Protein AF-A0A538B338-F1 (afdb_monomer_lite)

Sequence (308 aa):
MAILAPVRIYTKKGDDGTTGLLYGGRIPKSDPTVEAYGSVDEAVAALGLARAVAERGGARELILRLQRELFVVGADLATSPEERDKLRPGVSLVTAEMVERLEGLIDSSVQQHPLPQQFVVPGASPASAALDLARTLVRRAERRTVELRDIGGDRLGGPIRGGRLTASARGMSSRGRSERASPAGAGSIGGTEFSRARTGGRPMVRVHIWVRRKDGMAADDFREYWLAKHAPIARDGYEHLRGYEVDLVTRVPEGQDAPYDGVATLTWEDRDGFKADMQSEAGKRATDDLANFAAAFGLLFVEHAAVK

Foldseek 3Di:
DDDPDDDDPDDCPCVVQWDAFPPGDIDGCPDLLNVLLVLLVVLLVLLVQLLVPDFPDDSNVVSVVVSQQSQLLSLCSRHDPVCNVVDDDSRNHFDLVLLVVVVVVVVVVCVVFPFDPDDDDAPPDSSRNSVVVSLVSLVVSLVSLVVVVVVVVPPPPDDPPPPRSCRSSCSSPVDPPPGDGDDPDDDDLDDDDDDDDDDPDQDKWKKKKFFAWDPPQDLVNLVCCCVVPQVCLLVVQQPFWDDKDKAACPDDDPPDDDPGGIMIMIMGSDVVSVSVRCPDPSVVVSVVCSVVTGPDMDMDTDDDDDDD

Radius of gyration: 26.76 Å; chains: 1; bounding box: 66×56×66 Å

Structure (mmCIF, N/CA/C/O backbone):
data_AF-A0A538B338-F1
#
_entry.id   AF-A0A538B338-F1
#
loop_
_atom_site.group_PDB
_atom_site.id
_atom_site.type_symbol
_atom_site.label_atom_id
_atom_site.label_alt_id
_atom_site.label_comp_id
_atom_site.label_asym_id
_atom_site.label_entity_id
_atom_site.label_seq_id
_atom_site.pdbx_PDB_ins_code
_atom_site.Cartn_x
_atom_site.Cartn_y
_atom_site.Cartn_z
_atom_site.occupancy
_atom_site.B_iso_or_equiv
_atom_site.auth_seq_id
_atom_site.auth_comp_id
_atom_site.auth_asym_id
_atom_site.auth_atom_id
_atom_site.pdbx_PDB_model_num
ATOM 1 N N . MET A 1 1 ? 29.185 31.786 -10.680 1.00 40.06 1 MET A N 1
ATOM 2 C CA . MET A 1 1 ? 28.303 30.625 -10.427 1.00 40.06 1 MET A CA 1
ATOM 3 C C . MET A 1 1 ? 27.701 30.194 -11.752 1.00 40.06 1 MET A C 1
ATOM 5 O O . MET A 1 1 ? 26.984 30.985 -12.348 1.00 40.06 1 MET A O 1
ATOM 9 N N . ALA A 1 2 ? 28.039 29.004 -12.253 1.00 40.94 2 ALA A N 1
ATOM 10 C CA . ALA A 1 2 ? 27.404 28.467 -13.453 1.00 40.94 2 ALA A CA 1
ATOM 11 C C . ALA A 1 2 ? 25.982 28.010 -13.095 1.00 40.94 2 ALA A C 1
ATOM 13 O O . ALA A 1 2 ? 25.806 27.128 -12.257 1.00 40.94 2 ALA A O 1
ATOM 14 N N . ILE A 1 3 ? 24.973 28.641 -13.692 1.00 47.78 3 ILE A N 1
ATOM 15 C CA . ILE A 1 3 ? 23.587 28.180 -13.616 1.00 47.78 3 ILE A CA 1
ATOM 16 C C . ILE A 1 3 ? 23.513 26.929 -14.496 1.00 47.78 3 ILE A C 1
ATOM 18 O O . ILE A 1 3 ? 23.641 27.024 -15.716 1.00 47.78 3 ILE A O 1
ATOM 22 N N . LEU A 1 4 ? 23.376 25.752 -13.881 1.00 52.06 4 LEU A N 1
ATOM 23 C CA . LEU A 1 4 ? 23.105 24.510 -14.606 1.00 52.06 4 LEU A CA 1
ATOM 24 C C . LEU A 1 4 ? 21.809 24.699 -15.403 1.00 52.06 4 LEU A C 1
ATOM 26 O O . LEU A 1 4 ? 20.762 25.000 -14.829 1.00 52.06 4 LEU A O 1
ATOM 30 N N . ALA A 1 5 ? 21.891 24.557 -16.726 1.00 57.38 5 ALA A N 1
ATOM 31 C CA . ALA A 1 5 ? 20.719 24.605 -17.588 1.00 57.38 5 ALA A CA 1
ATOM 32 C C . ALA A 1 5 ? 19.685 23.559 -17.118 1.00 57.38 5 ALA A C 1
ATOM 34 O O . ALA A 1 5 ? 20.072 22.438 -16.771 1.00 57.38 5 ALA A O 1
ATOM 35 N N . PRO A 1 6 ? 18.383 23.892 -17.095 1.00 60.59 6 PRO A N 1
ATOM 36 C CA . PRO A 1 6 ? 17.359 22.982 -16.601 1.00 60.59 6 PRO A CA 1
ATOM 37 C C . PRO A 1 6 ? 17.317 21.709 -17.455 1.00 60.59 6 PRO A C 1
ATOM 39 O O . PRO A 1 6 ? 17.143 21.761 -18.676 1.00 60.59 6 PRO A O 1
ATOM 42 N N . VAL A 1 7 ? 17.476 20.555 -16.801 1.00 75.69 7 VAL A N 1
ATOM 43 C CA . VAL A 1 7 ? 17.348 19.239 -17.435 1.00 75.69 7 VAL A CA 1
ATOM 44 C C . VAL A 1 7 ? 15.911 19.092 -17.935 1.00 75.69 7 VAL A C 1
ATOM 46 O O . VAL A 1 7 ? 14.965 19.072 -17.148 1.00 75.69 7 VAL A O 1
ATOM 49 N N . ARG A 1 8 ? 15.729 19.010 -19.257 1.00 79.06 8 ARG A N 1
ATOM 50 C CA . ARG A 1 8 ? 14.416 18.740 -19.855 1.00 79.06 8 ARG A CA 1
ATOM 51 C C . ARG A 1 8 ? 14.072 17.265 -19.672 1.00 79.06 8 ARG A C 1
ATOM 53 O O . ARG A 1 8 ? 14.821 16.402 -20.116 1.00 79.06 8 ARG A O 1
ATOM 60 N N . ILE A 1 9 ? 12.926 16.999 -19.045 1.00 77.81 9 ILE A N 1
ATOM 61 C CA . ILE A 1 9 ? 12.433 15.635 -18.798 1.00 77.81 9 ILE A CA 1
ATOM 62 C C . ILE A 1 9 ? 11.980 14.969 -20.111 1.00 77.81 9 ILE A C 1
ATOM 64 O O . ILE A 1 9 ? 12.246 13.792 -20.333 1.00 77.81 9 ILE A O 1
ATOM 68 N N . TYR A 1 10 ? 11.346 15.716 -21.022 1.00 83.31 10 TYR A N 1
ATOM 69 C CA . TYR A 1 10 ? 10.944 15.201 -22.334 1.00 83.31 10 TYR A CA 1
ATOM 70 C C . TYR A 1 10 ? 12.053 15.406 -23.378 1.00 83.31 10 TYR A C 1
ATOM 72 O O . TYR A 1 10 ? 12.602 16.499 -23.520 1.00 83.31 10 TYR A O 1
ATOM 80 N N . THR A 1 11 ? 12.359 14.357 -24.149 1.00 86.56 11 THR A N 1
ATOM 81 C CA . THR A 1 11 ? 13.398 14.392 -25.199 1.00 86.56 11 THR A CA 1
ATOM 82 C C . THR A 1 11 ? 12.845 14.286 -26.619 1.00 86.56 11 THR A C 1
ATOM 84 O O . THR A 1 11 ? 13.603 14.490 -27.563 1.00 86.56 11 THR A O 1
ATOM 87 N N . LYS A 1 12 ? 11.555 13.944 -26.781 1.00 90.06 12 LYS A N 1
ATOM 88 C CA . LYS A 1 12 ? 10.875 13.639 -28.062 1.00 90.06 12 LYS A CA 1
ATOM 89 C C . LYS A 1 12 ? 11.473 12.476 -28.868 1.00 90.06 12 LYS A C 1
ATOM 91 O O . LYS A 1 12 ? 10.953 12.101 -29.911 1.00 90.06 12 LYS A O 1
ATOM 96 N N . LYS A 1 13 ? 12.542 11.842 -28.372 1.00 88.44 13 LYS A N 1
ATOM 97 C CA . LYS A 1 13 ? 13.228 10.738 -29.060 1.00 88.44 13 LYS A CA 1
ATOM 98 C C . LYS A 1 13 ? 12.370 9.486 -29.211 1.00 88.44 13 LYS A C 1
ATOM 100 O O . LYS A 1 13 ? 12.789 8.604 -29.938 1.00 88.44 13 LYS A O 1
ATOM 105 N N . GLY A 1 14 ? 11.259 9.358 -28.490 1.00 90.75 14 GLY A N 1
ATOM 106 C CA . GLY A 1 14 ? 10.357 8.207 -28.583 1.00 90.75 14 GLY A CA 1
ATOM 107 C C . GLY A 1 14 ? 9.019 8.524 -29.246 1.00 90.75 14 GLY A C 1
ATOM 108 O O . GLY A 1 14 ? 8.084 7.739 -29.096 1.00 90.75 14 GLY A O 1
ATOM 109 N N . ASP A 1 15 ? 8.879 9.680 -29.899 1.00 94.44 15 ASP A N 1
ATOM 110 C CA . ASP A 1 15 ? 7.625 10.085 -30.557 1.00 94.44 15 ASP A CA 1
ATOM 111 C C . ASP A 1 15 ? 7.351 9.245 -31.820 1.00 94.44 15 ASP A C 1
ATOM 113 O O . ASP A 1 15 ? 6.212 9.134 -32.256 1.00 94.44 15 ASP A O 1
ATOM 117 N N . ASP A 1 16 ? 8.377 8.569 -32.344 1.00 95.25 16 ASP A N 1
ATOM 118 C CA . ASP A 1 16 ? 8.296 7.584 -33.431 1.00 95.25 16 ASP A CA 1
ATOM 119 C C . ASP A 1 16 ? 7.719 6.218 -32.998 1.00 95.25 16 ASP A C 1
ATOM 121 O O . ASP A 1 16 ? 7.695 5.272 -33.781 1.00 95.25 16 ASP A O 1
ATOM 125 N N . GLY A 1 17 ? 7.275 6.092 -31.742 1.00 94.50 17 GLY A N 1
ATOM 126 C CA . GLY A 1 17 ? 6.726 4.852 -31.191 1.00 94.50 17 GLY A CA 1
ATOM 127 C C . GLY A 1 17 ? 7.775 3.863 -30.674 1.00 94.50 17 GLY A C 1
ATOM 128 O O . GLY A 1 17 ? 7.406 2.779 -30.220 1.00 94.50 17 GLY A O 1
ATOM 129 N N . THR A 1 18 ? 9.061 4.224 -30.674 1.00 95.75 18 THR A N 1
ATOM 130 C CA . THR A 1 18 ? 10.146 3.380 -30.150 1.00 95.75 18 THR A CA 1
ATOM 131 C C . THR A 1 18 ? 10.728 3.929 -28.841 1.00 95.75 18 THR A C 1
ATOM 133 O O . THR A 1 18 ? 10.496 5.075 -28.448 1.00 95.75 18 THR A O 1
ATOM 136 N N . THR A 1 19 ? 11.456 3.091 -28.106 1.00 93.19 19 THR A N 1
ATOM 137 C CA . THR A 1 19 ? 12.149 3.446 -26.861 1.00 93.19 19 THR A CA 1
ATOM 138 C C . THR A 1 19 ? 13.533 2.805 -26.817 1.00 93.19 19 THR A C 1
ATOM 140 O O . THR A 1 19 ? 13.781 1.815 -27.501 1.00 93.19 19 THR A O 1
ATOM 143 N N . GLY A 1 20 ? 14.452 3.391 -26.050 1.00 90.81 20 GLY A N 1
ATOM 144 C CA . GLY A 1 20 ? 15.787 2.830 -25.842 1.00 90.81 20 GLY A CA 1
ATOM 145 C C . GLY A 1 20 ? 15.807 1.836 -24.683 1.00 90.81 20 GLY A C 1
ATOM 146 O O . GLY A 1 20 ? 15.150 2.079 -23.671 1.00 90.81 20 GLY A O 1
ATOM 147 N N . LEU A 1 21 ? 16.581 0.763 -24.828 1.00 89.44 21 LEU A N 1
ATOM 148 C CA . LEU A 1 21 ? 16.952 -0.117 -23.719 1.00 89.44 21 LEU A CA 1
ATOM 149 C C . LEU A 1 21 ? 18.157 0.461 -22.960 1.00 89.44 21 LEU A C 1
ATOM 151 O O . LEU A 1 21 ? 18.901 1.308 -23.471 1.00 89.44 21 LEU A O 1
ATOM 155 N N . LEU A 1 22 ? 18.355 0.007 -21.724 1.00 85.31 22 LEU A N 1
ATOM 156 C CA . LEU A 1 22 ? 19.530 0.345 -20.933 1.00 85.31 22 LEU A CA 1
ATOM 157 C C . LEU A 1 22 ? 20.787 -0.225 -21.613 1.00 85.31 22 LEU A C 1
ATOM 159 O O . LEU A 1 22 ? 20.796 -1.362 -22.076 1.00 85.31 22 LEU A O 1
ATOM 163 N N . TYR A 1 23 ? 21.835 0.597 -21.687 1.00 84.69 23 TYR A N 1
ATOM 164 C CA . TYR A 1 23 ? 23.121 0.326 -22.350 1.00 84.69 23 TYR A CA 1
ATOM 165 C C . TYR A 1 23 ? 23.122 0.149 -23.874 1.00 84.69 23 TYR A C 1
ATOM 167 O O . TYR A 1 23 ? 24.207 0.168 -24.451 1.00 84.69 23 TYR A O 1
ATOM 175 N N . GLY A 1 24 ? 21.970 0.117 -24.547 1.00 80.56 24 GLY A N 1
ATOM 176 C CA . GLY A 1 24 ? 21.924 0.199 -26.007 1.00 80.56 24 GLY A CA 1
ATOM 177 C C . GLY A 1 24 ? 20.742 -0.526 -26.636 1.00 80.56 24 GLY A C 1
ATOM 178 O O . GLY A 1 24 ? 20.094 -1.355 -26.012 1.00 80.56 24 GLY A O 1
ATOM 179 N N . GLY A 1 25 ? 20.482 -0.213 -27.905 1.00 85.69 25 GLY A N 1
ATOM 180 C CA . GLY A 1 25 ? 19.363 -0.767 -28.667 1.00 85.69 25 GLY A CA 1
ATOM 181 C C . GLY A 1 25 ? 18.078 0.053 -28.544 1.00 85.69 25 GLY A C 1
ATOM 182 O O . GLY A 1 25 ? 17.875 0.822 -27.600 1.00 85.69 25 GLY A O 1
ATOM 183 N N . ARG A 1 26 ? 17.207 -0.092 -29.546 1.00 90.75 26 ARG A N 1
ATOM 184 C CA . ARG A 1 26 ? 15.863 0.489 -29.560 1.00 90.75 26 ARG A CA 1
ATOM 185 C C . ARG A 1 26 ? 14.850 -0.577 -29.923 1.00 90.75 26 ARG A C 1
ATOM 187 O O . ARG A 1 26 ? 15.096 -1.373 -30.822 1.00 90.75 26 ARG A O 1
ATOM 194 N N . ILE A 1 27 ? 13.712 -0.540 -29.251 1.00 90.94 27 ILE A N 1
ATOM 195 C CA . ILE A 1 27 ? 12.600 -1.461 -29.469 1.00 90.94 27 ILE A CA 1
ATOM 196 C C . ILE A 1 27 ? 11.285 -0.680 -29.579 1.00 90.94 27 ILE A C 1
ATOM 198 O O . ILE A 1 27 ? 11.200 0.447 -29.075 1.00 90.94 27 ILE A O 1
ATOM 202 N N . PRO A 1 28 ? 10.254 -1.228 -30.242 1.00 94.88 28 PRO A N 1
ATOM 203 C CA . PRO A 1 28 ? 8.912 -0.657 -30.199 1.00 94.88 28 PRO A CA 1
ATOM 204 C C . PRO A 1 28 ? 8.413 -0.538 -28.753 1.00 94.88 28 PRO A C 1
ATOM 206 O O . PRO A 1 28 ? 8.669 -1.416 -27.934 1.00 94.88 28 PRO A O 1
ATOM 209 N N . LYS A 1 29 ? 7.651 0.512 -28.425 1.00 95.00 29 LYS A N 1
ATOM 210 C CA . LYS A 1 29 ? 7.048 0.667 -27.084 1.00 95.00 29 LYS A CA 1
ATOM 211 C C . LYS A 1 29 ? 6.044 -0.437 -26.729 1.00 95.00 29 LYS A C 1
ATOM 213 O O . LYS A 1 29 ? 5.721 -0.596 -25.560 1.00 95.00 29 LYS A O 1
ATOM 218 N N . SER A 1 30 ? 5.546 -1.164 -27.726 1.00 93.06 30 SER A N 1
ATOM 219 C CA . SER A 1 30 ? 4.659 -2.319 -27.568 1.00 93.06 30 SER A CA 1
ATOM 220 C C . SER A 1 30 ? 5.401 -3.644 -27.368 1.00 93.06 30 SER A C 1
ATOM 222 O O . SER A 1 30 ? 4.753 -4.683 -27.264 1.00 93.06 30 SER A O 1
ATOM 224 N N . ASP A 1 31 ? 6.739 -3.646 -27.362 1.00 92.75 31 ASP A N 1
ATOM 225 C CA . ASP A 1 31 ? 7.514 -4.867 -27.154 1.00 92.75 31 ASP A CA 1
ATOM 226 C C . ASP A 1 31 ? 7.253 -5.447 -25.744 1.00 92.75 31 ASP A C 1
ATOM 228 O O . ASP A 1 31 ? 7.215 -4.683 -24.773 1.00 92.75 31 ASP A O 1
ATOM 232 N N . PRO A 1 32 ? 7.108 -6.779 -25.591 1.00 91.81 32 PRO A N 1
ATOM 233 C CA . PRO A 1 32 ? 6.875 -7.417 -24.292 1.00 91.81 32 PRO A CA 1
ATOM 234 C C . PRO A 1 32 ? 7.914 -7.071 -23.217 1.00 91.81 32 PRO A C 1
ATOM 236 O O . PRO A 1 32 ? 7.595 -7.078 -22.029 1.00 91.81 32 PRO A O 1
ATOM 239 N N 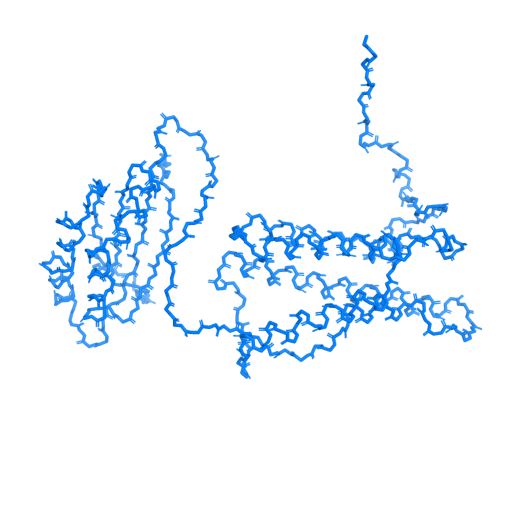. THR A 1 33 ? 9.145 -6.730 -23.613 1.00 91.50 33 THR A N 1
ATOM 240 C CA . THR A 1 33 ? 10.194 -6.259 -22.698 1.00 91.50 33 THR A CA 1
ATOM 241 C C . THR A 1 33 ? 9.775 -4.962 -22.008 1.00 91.50 33 THR A C 1
ATOM 243 O O . THR A 1 33 ? 9.915 -4.838 -20.791 1.00 91.50 33 THR A O 1
ATOM 246 N N . VAL A 1 34 ? 9.199 -4.026 -22.774 1.00 93.75 34 VAL A N 1
ATOM 247 C CA . VAL A 1 34 ? 8.702 -2.731 -22.282 1.00 93.75 34 VAL A CA 1
ATOM 248 C C . VAL A 1 34 ? 7.533 -2.919 -21.328 1.00 93.75 34 VAL A C 1
ATOM 250 O O . VAL A 1 34 ? 7.507 -2.312 -20.261 1.00 93.75 34 VAL A O 1
ATOM 253 N N . GLU A 1 35 ? 6.598 -3.801 -21.675 1.00 94.88 35 GLU A N 1
ATOM 254 C CA . GLU A 1 35 ? 5.458 -4.144 -20.819 1.00 94.88 35 GLU A CA 1
ATOM 255 C C . GLU A 1 35 ? 5.915 -4.792 -19.496 1.00 94.88 35 GLU A C 1
ATOM 257 O O . GLU A 1 35 ? 5.380 -4.489 -18.425 1.00 94.88 35 GLU A O 1
ATOM 262 N N . ALA A 1 36 ? 6.940 -5.650 -19.532 1.00 92.12 36 ALA A N 1
ATOM 263 C CA . ALA A 1 36 ? 7.468 -6.305 -18.338 1.00 92.12 36 ALA A CA 1
ATOM 264 C C . ALA A 1 36 ? 8.079 -5.301 -17.349 1.00 92.12 36 ALA A C 1
ATOM 266 O O . ALA A 1 36 ? 7.603 -5.209 -16.218 1.00 92.12 36 ALA A O 1
ATOM 267 N N . TYR A 1 37 ? 9.073 -4.497 -17.746 1.00 93.69 37 TYR A N 1
ATOM 268 C CA . TYR A 1 37 ? 9.646 -3.520 -16.809 1.00 93.69 37 TYR A CA 1
ATOM 269 C C . TYR A 1 37 ? 8.686 -2.353 -16.513 1.00 93.69 37 TYR A C 1
ATOM 271 O O . TYR A 1 37 ? 8.742 -1.785 -15.424 1.00 93.69 37 TYR A O 1
ATOM 279 N N . GLY A 1 38 ? 7.773 -2.016 -17.431 1.00 96.69 38 GLY A N 1
ATOM 280 C CA . GLY A 1 38 ? 6.740 -0.999 -17.212 1.00 96.69 38 GLY A CA 1
ATOM 281 C C . GLY A 1 38 ? 5.731 -1.413 -16.139 1.00 96.69 38 GLY A C 1
ATOM 282 O O . GLY A 1 38 ? 5.391 -0.627 -15.259 1.00 96.69 38 GLY A O 1
ATOM 283 N N . SER A 1 39 ? 5.314 -2.680 -16.133 1.00 96.75 39 SER A N 1
ATOM 284 C CA . SER A 1 39 ? 4.460 -3.213 -15.064 1.00 96.75 39 SER A CA 1
ATOM 285 C C . SER A 1 39 ? 5.183 -3.315 -13.711 1.00 96.75 39 SER A C 1
ATOM 287 O O . SER A 1 39 ? 4.540 -3.173 -12.668 1.00 96.75 39 SER A O 1
ATOM 289 N N . VAL A 1 40 ? 6.513 -3.493 -13.699 1.00 96.38 40 VAL A N 1
ATOM 290 C CA . VAL A 1 40 ? 7.334 -3.363 -12.479 1.00 96.38 40 VAL A CA 1
ATOM 291 C C . VAL A 1 40 ? 7.345 -1.917 -11.977 1.00 96.38 40 VAL A C 1
ATOM 293 O O . VAL A 1 40 ? 7.169 -1.702 -10.779 1.00 96.38 40 VAL A O 1
ATOM 296 N N . ASP A 1 41 ? 7.494 -0.931 -12.863 1.00 98.00 41 ASP A N 1
ATOM 297 C CA . ASP A 1 41 ? 7.435 0.492 -12.498 1.00 98.00 41 ASP A CA 1
ATOM 298 C C . ASP A 1 41 ? 6.077 0.862 -11.873 1.00 98.00 41 ASP A C 1
ATOM 300 O O . ASP A 1 41 ? 6.007 1.521 -10.834 1.00 98.00 41 ASP A O 1
ATOM 304 N N . GLU A 1 42 ? 4.980 0.327 -12.411 1.00 98.25 42 GLU A N 1
ATOM 305 C CA . GLU A 1 42 ? 3.650 0.510 -11.825 1.00 98.25 42 GLU A CA 1
ATOM 306 C C . GLU A 1 42 ? 3.531 -0.107 -10.420 1.00 98.25 42 GLU A C 1
ATOM 308 O O . GLU A 1 42 ? 2.957 0.497 -9.508 1.00 98.25 42 GLU A O 1
ATOM 313 N N . ALA A 1 43 ? 4.122 -1.286 -10.203 1.00 97.38 43 ALA A N 1
ATOM 314 C CA . ALA A 1 43 ? 4.192 -1.895 -8.878 1.00 97.38 43 ALA A CA 1
ATOM 315 C C . ALA A 1 43 ? 5.031 -1.049 -7.899 1.00 97.38 43 ALA A C 1
ATOM 317 O O . ALA A 1 43 ? 4.640 -0.876 -6.740 1.00 97.38 43 ALA A O 1
ATOM 318 N N . VAL A 1 44 ? 6.146 -0.467 -8.356 1.00 97.94 44 VAL A N 1
ATOM 319 C CA . VAL A 1 44 ? 6.970 0.466 -7.568 1.00 97.94 44 VAL A CA 1
ATOM 320 C C . VAL A 1 44 ? 6.178 1.715 -7.190 1.00 97.94 44 VAL A C 1
ATOM 322 O O . VAL A 1 44 ? 6.251 2.152 -6.036 1.00 97.94 44 VAL A O 1
ATOM 325 N N . ALA A 1 45 ? 5.403 2.278 -8.119 1.00 97.75 45 ALA A N 1
ATOM 326 C CA . ALA A 1 45 ? 4.554 3.438 -7.869 1.00 97.75 45 ALA A CA 1
ATOM 327 C C . ALA A 1 45 ? 3.462 3.130 -6.831 1.00 97.75 45 ALA A C 1
ATOM 329 O O . ALA A 1 45 ? 3.265 3.905 -5.891 1.00 97.75 45 ALA A O 1
ATOM 330 N N . ALA A 1 46 ? 2.813 1.967 -6.928 1.00 97.25 46 ALA A N 1
ATOM 331 C CA . ALA A 1 46 ? 1.802 1.537 -5.964 1.00 97.25 46 ALA A CA 1
ATOM 332 C C . ALA A 1 46 ? 2.375 1.263 -4.566 1.00 97.25 46 ALA A C 1
ATOM 334 O O . ALA A 1 46 ? 1.778 1.658 -3.564 1.00 97.25 46 ALA A O 1
ATOM 335 N N . LEU A 1 47 ? 3.572 0.675 -4.472 1.00 95.50 47 LEU A N 1
ATOM 336 C CA . LEU A 1 47 ? 4.305 0.610 -3.205 1.00 95.50 47 LEU A CA 1
ATOM 337 C C . LEU A 1 47 ? 4.653 2.011 -2.682 1.00 95.50 47 LEU A C 1
ATOM 339 O O . LEU A 1 47 ? 4.655 2.239 -1.477 1.00 95.50 47 LEU A O 1
ATOM 343 N N . GLY A 1 48 ? 4.901 2.972 -3.571 1.00 97.19 48 GLY A N 1
ATOM 344 C CA . GLY A 1 48 ? 5.087 4.376 -3.213 1.00 97.19 48 GLY A CA 1
ATOM 345 C C . GLY A 1 48 ? 3.856 4.977 -2.542 1.00 97.19 48 GLY A C 1
ATOM 346 O O . GLY A 1 48 ? 4.001 5.656 -1.524 1.00 97.19 48 GLY A O 1
ATOM 347 N N . LEU A 1 49 ? 2.662 4.672 -3.057 1.00 96.00 49 LEU A N 1
ATOM 348 C CA . LEU A 1 49 ? 1.398 5.041 -2.422 1.00 96.00 49 LEU A CA 1
ATOM 349 C C . LEU A 1 49 ? 1.265 4.379 -1.046 1.00 96.00 49 LEU A C 1
ATOM 351 O O . LEU A 1 49 ? 1.032 5.081 -0.065 1.00 96.00 49 LEU A O 1
ATOM 355 N N . ALA A 1 50 ? 1.501 3.067 -0.951 1.00 93.81 50 ALA A N 1
ATOM 356 C CA . ALA A 1 50 ? 1.470 2.345 0.323 1.00 93.81 50 ALA A CA 1
ATOM 357 C C . ALA A 1 50 ? 2.432 2.953 1.356 1.00 93.81 50 ALA A C 1
ATOM 359 O O . ALA A 1 50 ? 2.061 3.173 2.505 1.00 93.81 50 ALA A O 1
ATOM 360 N N . ARG A 1 51 ? 3.648 3.319 0.938 1.00 95.75 51 ARG A N 1
ATOM 361 C CA . ARG A 1 51 ? 4.648 3.984 1.786 1.00 95.75 51 ARG A CA 1
ATOM 362 C C . ARG A 1 51 ? 4.232 5.383 2.237 1.00 95.75 51 ARG A C 1
ATOM 364 O O . ARG A 1 51 ? 4.672 5.835 3.294 1.00 95.75 51 ARG A O 1
ATOM 371 N N . ALA A 1 52 ? 3.474 6.100 1.412 1.00 94.06 52 ALA A N 1
ATOM 372 C CA . ALA A 1 52 ? 3.013 7.448 1.723 1.00 94.06 52 ALA A CA 1
ATOM 373 C C . ALA A 1 52 ? 1.921 7.443 2.800 1.00 94.06 52 ALA A C 1
ATOM 375 O O . ALA A 1 52 ? 1.869 8.376 3.596 1.00 94.06 52 ALA A O 1
ATOM 376 N N . VAL A 1 53 ? 1.092 6.395 2.831 1.00 90.81 53 VAL A N 1
ATOM 377 C CA . VAL A 1 53 ? -0.001 6.237 3.804 1.00 90.81 53 VAL A CA 1
ATOM 378 C C . VAL A 1 53 ? 0.367 5.364 5.010 1.00 90.81 53 VAL A C 1
ATOM 380 O O . VAL A 1 53 ? -0.387 5.319 5.976 1.00 90.81 53 VAL A O 1
ATOM 383 N N . ALA A 1 54 ? 1.500 4.657 4.966 1.00 85.62 54 ALA A N 1
ATOM 384 C CA . ALA A 1 54 ? 2.006 3.879 6.092 1.00 85.62 54 ALA A CA 1
ATOM 385 C C . ALA A 1 54 ? 2.506 4.783 7.230 1.00 85.62 54 ALA A C 1
ATOM 387 O O . ALA A 1 54 ? 3.098 5.842 6.995 1.00 85.62 54 ALA A O 1
ATOM 388 N N . GLU A 1 55 ? 2.321 4.324 8.469 1.00 81.44 55 GLU A N 1
ATOM 389 C CA . GLU A 1 55 ? 2.872 4.989 9.651 1.00 81.44 55 GLU A CA 1
ATOM 390 C C . GLU A 1 55 ? 4.409 5.023 9.602 1.00 81.44 55 GLU A C 1
ATOM 392 O O . GLU A 1 55 ? 5.056 4.237 8.901 1.00 81.44 55 GLU A O 1
ATOM 397 N N . ARG A 1 56 ? 5.027 5.956 10.337 1.00 73.69 56 ARG A N 1
ATOM 398 C CA . ARG A 1 56 ? 6.493 5.990 10.444 1.00 73.69 56 ARG A CA 1
ATOM 399 C C . ARG A 1 56 ? 6.973 4.780 11.248 1.00 73.69 56 ARG A C 1
ATOM 401 O O . ARG A 1 56 ? 6.391 4.463 12.277 1.00 73.69 56 ARG A O 1
ATOM 408 N N . GLY A 1 57 ? 8.063 4.157 10.811 1.00 80.44 57 GLY A N 1
ATOM 409 C CA . GLY A 1 57 ? 8.596 2.938 11.416 1.00 80.44 57 GLY A CA 1
ATOM 410 C C . GLY A 1 57 ? 8.692 1.806 10.401 1.00 80.44 57 GLY A C 1
ATOM 411 O O . GLY A 1 57 ? 8.324 1.980 9.241 1.00 80.44 57 GLY A O 1
ATOM 412 N N . GLY A 1 58 ? 9.160 0.640 10.857 1.00 84.12 58 GLY A N 1
ATOM 413 C CA . GLY A 1 58 ? 9.822 -0.368 10.017 1.00 84.12 58 GLY A CA 1
ATOM 414 C C . GLY A 1 58 ? 9.113 -0.783 8.722 1.00 84.12 58 GLY A C 1
ATOM 415 O O . GLY A 1 58 ? 9.788 -1.095 7.742 1.00 84.12 58 GLY A O 1
ATOM 416 N N . ALA A 1 59 ? 7.778 -0.738 8.665 1.00 84.94 59 ALA A N 1
ATOM 417 C CA . ALA A 1 59 ? 7.024 -0.996 7.439 1.00 84.94 59 ALA A CA 1
ATOM 418 C C . ALA A 1 59 ? 7.376 -0.006 6.314 1.00 84.94 59 ALA A C 1
ATOM 420 O O . ALA A 1 59 ? 7.542 -0.399 5.162 1.00 84.94 59 ALA A O 1
ATOM 421 N N . ARG A 1 60 ? 7.544 1.281 6.631 1.00 90.69 60 ARG A N 1
ATOM 422 C CA . ARG A 1 60 ? 7.851 2.330 5.655 1.00 90.69 60 ARG A CA 1
ATOM 423 C C . ARG A 1 60 ? 9.257 2.178 5.077 1.00 90.69 60 ARG A C 1
ATOM 425 O O . ARG A 1 60 ? 9.439 2.328 3.864 1.00 90.69 60 ARG A O 1
ATOM 432 N N . GLU A 1 61 ? 10.245 1.878 5.920 1.00 92.94 61 GLU A N 1
ATOM 433 C CA . GLU A 1 61 ? 11.619 1.610 5.484 1.00 92.94 61 GLU A CA 1
ATOM 434 C C . GLU A 1 61 ? 11.703 0.308 4.685 1.00 92.94 61 GLU A C 1
ATOM 436 O O . GLU A 1 61 ? 12.385 0.270 3.657 1.00 92.94 61 GLU A O 1
ATOM 441 N N . LEU A 1 62 ? 10.962 -0.726 5.098 1.00 92.81 62 LEU A N 1
ATOM 442 C CA . LEU A 1 62 ? 10.858 -1.978 4.357 1.00 92.81 62 LEU A CA 1
ATOM 443 C C . LEU A 1 62 ? 10.251 -1.751 2.969 1.00 92.81 62 LEU A C 1
ATOM 445 O O . LEU A 1 62 ? 10.827 -2.193 1.979 1.00 92.81 62 LEU A O 1
ATOM 449 N N . ILE A 1 63 ? 9.148 -1.005 2.860 1.00 94.94 63 ILE A N 1
ATOM 450 C CA . ILE A 1 63 ? 8.550 -0.690 1.557 1.00 94.94 63 ILE A CA 1
ATOM 451 C C . ILE A 1 63 ? 9.544 0.084 0.682 1.00 94.94 63 ILE A C 1
ATOM 453 O O . ILE A 1 63 ? 9.720 -0.263 -0.482 1.00 94.94 63 ILE A O 1
ATOM 457 N N . LEU A 1 64 ? 10.246 1.090 1.219 1.00 96.25 64 LEU A N 1
ATOM 458 C CA . LEU A 1 64 ? 11.260 1.829 0.453 1.00 96.25 64 LEU A CA 1
ATOM 459 C C . LEU A 1 64 ? 12.384 0.915 -0.047 1.00 96.25 64 LEU A C 1
ATOM 461 O O . LEU A 1 64 ? 12.863 1.065 -1.172 1.00 96.25 64 LEU A O 1
ATOM 465 N N . ARG A 1 65 ? 12.825 -0.021 0.790 1.00 95.06 65 ARG A N 1
ATOM 466 C CA . ARG A 1 65 ? 13.813 -1.024 0.409 1.00 95.06 65 ARG A CA 1
ATOM 467 C C . ARG A 1 65 ? 13.292 -1.892 -0.740 1.00 95.06 65 ARG A C 1
ATOM 469 O O . ARG A 1 65 ? 13.993 -2.019 -1.738 1.00 95.06 65 ARG A O 1
ATOM 476 N N . LEU A 1 66 ? 12.068 -2.411 -0.643 1.00 95.31 66 LEU A N 1
ATOM 477 C CA . LEU A 1 66 ? 11.446 -3.215 -1.701 1.00 95.31 66 LEU A CA 1
ATOM 478 C C . LEU A 1 66 ? 11.271 -2.419 -3.002 1.00 95.31 66 LEU A C 1
ATOM 480 O O . LEU A 1 66 ? 11.536 -2.945 -4.077 1.00 95.31 66 LEU A O 1
ATOM 484 N N . GLN A 1 67 ? 10.916 -1.130 -2.927 1.00 96.88 67 GLN A N 1
ATOM 485 C CA . GLN A 1 67 ? 10.887 -0.246 -4.099 1.00 96.88 67 GLN A CA 1
ATOM 486 C C . GLN A 1 67 ? 12.261 -0.158 -4.781 1.00 96.88 67 GLN A C 1
ATOM 488 O O . GLN A 1 67 ? 12.348 -0.223 -6.004 1.00 96.88 67 GLN A O 1
ATOM 493 N N . ARG A 1 68 ? 13.347 -0.030 -4.005 1.00 95.69 68 ARG A N 1
ATOM 494 C CA . ARG A 1 68 ? 14.719 0.000 -4.544 1.00 95.69 68 ARG A CA 1
ATOM 495 C C . ARG A 1 68 ? 15.116 -1.333 -5.167 1.00 95.69 68 ARG A C 1
ATOM 497 O O . ARG A 1 68 ? 15.710 -1.332 -6.237 1.00 95.69 68 ARG A O 1
ATOM 504 N N . GLU A 1 69 ? 14.775 -2.451 -4.535 1.00 95.06 69 GLU A N 1
ATOM 505 C CA . GLU A 1 69 ? 15.041 -3.785 -5.085 1.00 95.06 69 GLU A CA 1
ATOM 506 C C . GLU A 1 69 ? 14.250 -4.023 -6.384 1.00 95.06 69 GLU A C 1
ATOM 508 O O . GLU A 1 69 ? 14.798 -4.559 -7.343 1.00 95.06 69 GLU A O 1
ATOM 513 N N . LEU A 1 70 ? 13.014 -3.525 -6.492 1.00 95.19 70 LEU A N 1
ATOM 514 C CA . LEU A 1 70 ? 12.251 -3.561 -7.745 1.00 95.19 70 LEU A CA 1
ATOM 515 C C . LEU A 1 70 ? 12.828 -2.646 -8.838 1.00 95.19 70 LEU A C 1
ATOM 517 O O . LEU A 1 70 ? 12.724 -2.988 -10.013 1.00 95.19 70 LEU A O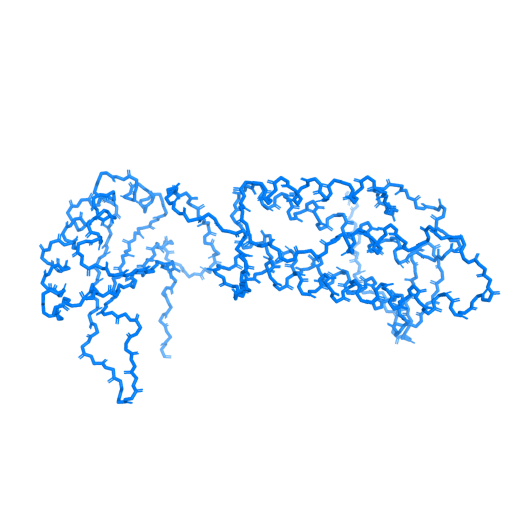 1
ATOM 521 N N . PHE A 1 71 ? 13.502 -1.542 -8.499 1.00 93.56 71 PHE A N 1
ATOM 522 C CA . PHE A 1 71 ? 14.283 -0.788 -9.493 1.00 93.56 71 PHE A CA 1
ATOM 523 C C . PHE A 1 71 ? 15.445 -1.612 -10.063 1.00 93.56 71 PHE A C 1
ATOM 525 O O . PHE A 1 71 ? 15.735 -1.499 -11.252 1.00 93.56 71 PHE A O 1
ATOM 532 N N . VAL A 1 72 ? 16.082 -2.468 -9.253 1.00 93.25 72 VAL A N 1
ATOM 533 C CA . VAL A 1 72 ? 17.099 -3.418 -9.742 1.00 93.25 72 VAL A CA 1
ATOM 534 C C . VAL A 1 72 ? 16.467 -4.410 -10.721 1.00 93.25 72 VAL A C 1
ATOM 536 O O . VAL A 1 72 ? 17.030 -4.649 -11.785 1.00 93.25 72 VAL A O 1
ATOM 539 N N . VAL A 1 73 ? 15.276 -4.934 -10.403 1.00 91.75 73 VAL A N 1
ATOM 540 C CA . VAL A 1 73 ? 14.511 -5.812 -11.308 1.00 91.75 73 VAL A CA 1
ATOM 541 C C . VAL A 1 73 ? 14.194 -5.099 -12.624 1.00 91.75 73 VAL A C 1
ATOM 543 O O . VAL A 1 73 ? 14.432 -5.656 -13.693 1.00 91.75 73 VAL A O 1
ATOM 546 N N . GLY A 1 74 ? 13.707 -3.858 -12.559 1.00 92.19 74 GLY A N 1
ATOM 547 C CA . GLY A 1 74 ? 13.425 -3.045 -13.740 1.00 92.19 74 GLY A CA 1
ATOM 548 C C . GLY A 1 74 ? 14.668 -2.794 -14.596 1.00 92.19 74 GLY A C 1
ATOM 549 O O . GLY A 1 74 ? 14.590 -2.899 -15.814 1.00 92.19 74 GLY A O 1
ATOM 550 N N . ALA A 1 75 ? 15.822 -2.524 -13.978 1.00 91.12 75 ALA A N 1
ATOM 551 C CA . ALA A 1 75 ? 17.086 -2.331 -14.688 1.00 91.12 75 ALA A CA 1
ATOM 552 C C . ALA A 1 75 ? 17.572 -3.607 -15.396 1.00 91.12 75 ALA A C 1
ATOM 554 O O . ALA A 1 75 ? 17.998 -3.529 -16.546 1.00 91.12 75 ALA A O 1
ATOM 555 N N . ASP A 1 76 ? 17.477 -4.772 -14.748 1.00 90.50 76 ASP A N 1
ATOM 556 C CA . ASP A 1 76 ? 17.836 -6.063 -15.355 1.00 90.50 76 ASP A CA 1
ATOM 557 C C . ASP A 1 76 ? 16.928 -6.355 -16.563 1.00 90.50 76 ASP A C 1
ATOM 559 O O . ASP A 1 76 ? 17.417 -6.655 -17.649 1.00 90.50 76 ASP A O 1
ATOM 563 N N . LEU A 1 77 ? 15.611 -6.151 -16.416 1.00 90.69 77 LEU A N 1
ATOM 564 C CA . LEU A 1 77 ? 14.632 -6.337 -17.496 1.00 90.69 77 LEU A CA 1
ATOM 565 C C . LEU A 1 77 ? 14.772 -5.322 -18.642 1.00 90.69 77 LEU A C 1
ATOM 567 O O . LEU A 1 77 ? 14.504 -5.659 -19.791 1.00 90.69 77 LEU A O 1
ATOM 571 N N . ALA A 1 78 ? 15.162 -4.082 -18.346 1.00 90.44 78 ALA A N 1
ATOM 572 C CA . ALA A 1 78 ? 15.308 -3.018 -19.338 1.00 90.44 78 ALA A CA 1
ATOM 573 C C . ALA A 1 78 ? 16.651 -3.059 -20.083 1.00 90.44 78 ALA A C 1
ATOM 575 O O . ALA A 1 78 ? 16.873 -2.238 -20.973 1.00 90.44 78 ALA A O 1
ATOM 576 N N . THR A 1 79 ? 17.565 -3.958 -19.718 1.00 87.81 79 THR A N 1
ATOM 577 C CA . THR A 1 79 ? 18.886 -4.083 -20.347 1.00 87.81 79 THR A CA 1
ATOM 578 C C . THR A 1 79 ? 18.823 -5.031 -21.533 1.00 87.81 79 THR A C 1
ATOM 580 O O . THR A 1 79 ? 18.215 -6.098 -21.450 1.00 87.81 79 THR A O 1
ATOM 583 N N . SER A 1 80 ? 19.465 -4.670 -22.647 1.00 84.12 80 SER A N 1
ATOM 584 C CA . SER A 1 80 ? 19.542 -5.581 -23.788 1.00 84.12 80 SER A CA 1
ATOM 585 C C . SER A 1 80 ? 20.323 -6.858 -23.418 1.00 84.12 80 SER A C 1
ATOM 587 O O . SER A 1 80 ? 21.291 -6.794 -22.656 1.00 84.12 80 SER A O 1
ATOM 589 N N . PRO A 1 81 ? 19.949 -8.039 -23.950 1.00 79.19 81 PRO A N 1
ATOM 590 C CA . PRO A 1 81 ? 20.611 -9.297 -23.590 1.00 79.19 81 PRO A CA 1
ATOM 591 C C . PRO A 1 81 ? 22.123 -9.313 -23.847 1.00 79.19 81 PRO A C 1
ATOM 593 O O . PRO A 1 81 ? 22.860 -9.976 -23.120 1.00 79.19 81 PRO A O 1
ATOM 596 N N . GLU A 1 82 ? 22.567 -8.588 -24.874 1.00 82.44 82 GLU A N 1
ATOM 597 C CA . GLU A 1 82 ? 23.970 -8.477 -25.285 1.00 82.44 82 GLU A CA 1
ATOM 598 C C . GLU A 1 82 ? 24.812 -7.654 -24.305 1.00 82.44 82 GLU A C 1
ATOM 600 O O . GLU A 1 82 ? 26.015 -7.859 -24.230 1.00 82.44 82 GLU A O 1
ATOM 605 N N . GLU A 1 83 ? 24.177 -6.772 -23.529 1.00 87.75 83 GLU A N 1
ATOM 606 C CA . GLU A 1 83 ? 24.838 -5.790 -22.659 1.00 87.75 83 GLU A CA 1
ATOM 607 C C . GLU A 1 83 ? 24.648 -6.100 -21.168 1.00 87.75 83 GLU A C 1
ATOM 609 O O . GLU A 1 83 ? 24.887 -5.270 -20.287 1.00 87.75 83 GLU A O 1
ATOM 614 N N . ARG A 1 84 ? 24.168 -7.309 -20.862 1.00 85.00 84 ARG A N 1
ATOM 615 C CA . ARG A 1 84 ? 23.835 -7.733 -19.498 1.00 85.00 84 ARG A CA 1
ATOM 616 C C . ARG A 1 84 ? 25.066 -7.876 -18.598 1.00 85.00 84 ARG A C 1
ATOM 618 O O . ARG A 1 84 ? 24.951 -7.772 -17.379 1.00 85.00 84 ARG A O 1
ATOM 625 N N . ASP A 1 85 ? 26.237 -8.111 -19.178 1.00 89.06 85 ASP A N 1
ATOM 626 C CA . ASP A 1 85 ? 27.533 -8.154 -18.492 1.00 89.06 85 ASP A CA 1
ATOM 627 C C . ASP A 1 85 ? 27.928 -6.801 -17.873 1.00 89.06 85 ASP A C 1
ATOM 629 O O . ASP A 1 85 ? 28.674 -6.766 -16.894 1.00 89.06 85 ASP A O 1
ATOM 633 N N . LYS A 1 86 ? 27.366 -5.693 -18.373 1.00 90.50 86 LYS A N 1
ATOM 634 C CA . LYS A 1 86 ? 27.531 -4.351 -17.793 1.00 90.50 86 LYS A CA 1
ATOM 635 C C . LYS A 1 86 ? 26.754 -4.157 -16.485 1.00 90.50 86 LYS A C 1
ATOM 637 O O . LYS A 1 86 ? 26.975 -3.163 -15.786 1.00 90.50 86 LYS A O 1
ATOM 642 N N . LEU A 1 87 ? 25.837 -5.065 -16.135 1.00 87.75 87 LEU A N 1
ATOM 643 C CA . LEU A 1 87 ? 25.048 -4.959 -14.910 1.00 87.75 87 LEU A CA 1
ATOM 644 C C . LEU A 1 87 ? 25.833 -5.386 -13.671 1.00 87.75 87 LEU A C 1
ATOM 646 O O . LEU A 1 87 ? 26.662 -6.291 -13.693 1.00 87.75 87 LEU A O 1
ATOM 650 N N . ARG A 1 88 ? 25.521 -4.744 -12.543 1.00 93.56 88 ARG A N 1
ATOM 651 C CA . ARG A 1 88 ? 26.181 -4.994 -11.259 1.00 93.56 88 ARG A CA 1
ATOM 652 C C . ARG A 1 88 ? 25.248 -5.762 -10.314 1.00 93.56 88 ARG A C 1
ATOM 654 O O . ARG A 1 88 ? 24.132 -5.279 -10.084 1.00 93.56 88 ARG A O 1
ATOM 661 N N . PRO A 1 89 ? 25.685 -6.901 -9.735 1.00 91.94 89 PRO A N 1
ATOM 662 C CA . PRO A 1 89 ? 24.918 -7.667 -8.746 1.00 91.94 89 PRO A CA 1
ATOM 663 C C . PRO A 1 89 ? 24.319 -6.784 -7.643 1.00 91.94 89 PRO A C 1
ATOM 665 O O . PRO A 1 89 ? 25.033 -5.993 -7.032 1.00 91.94 89 PRO A O 1
ATOM 668 N N . GLY A 1 90 ? 23.007 -6.885 -7.416 1.00 83.19 90 GLY A N 1
ATOM 669 C CA . GLY A 1 90 ? 22.280 -6.159 -6.366 1.00 83.19 90 GLY A CA 1
ATOM 670 C C . GLY A 1 90 ? 22.095 -4.655 -6.606 1.00 83.19 90 GLY A C 1
ATOM 671 O O . GLY A 1 90 ? 21.477 -3.982 -5.787 1.00 83.19 90 GLY A O 1
ATOM 672 N N . VAL A 1 91 ? 22.615 -4.119 -7.715 1.00 91.12 91 VAL A N 1
ATOM 673 C CA . VAL A 1 91 ? 22.514 -2.692 -8.074 1.00 91.12 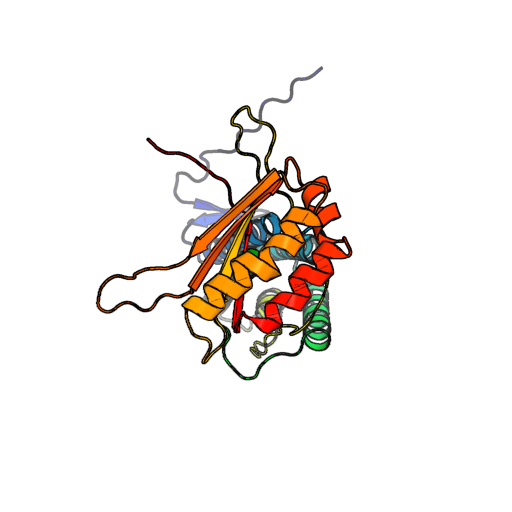91 VAL A CA 1
ATOM 674 C C . VAL A 1 91 ? 21.725 -2.498 -9.363 1.00 91.12 91 VAL 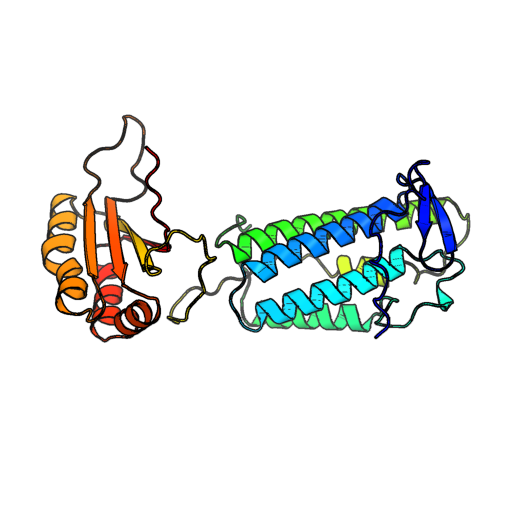A C 1
ATOM 676 O O . VAL A 1 91 ? 20.894 -1.601 -9.454 1.00 91.12 91 VAL A O 1
ATOM 679 N N . SER A 1 92 ? 21.986 -3.332 -10.365 1.00 89.44 92 SER A N 1
ATOM 680 C CA . SER A 1 92 ? 21.231 -3.368 -11.622 1.00 89.44 92 SER A CA 1
ATOM 681 C C . SER A 1 92 ? 21.004 -4.788 -12.147 1.00 89.44 92 SER A C 1
ATOM 683 O O . SER A 1 92 ? 20.329 -4.961 -13.151 1.00 89.44 92 SER A O 1
ATOM 685 N N . LEU A 1 93 ? 21.544 -5.796 -11.457 1.00 89.50 93 LEU A N 1
ATOM 686 C CA . LEU A 1 93 ? 21.390 -7.217 -11.749 1.00 89.50 93 LEU A CA 1
ATOM 687 C C . LEU A 1 93 ? 20.735 -7.920 -10.558 1.00 89.50 93 LEU A C 1
ATOM 689 O O . LEU A 1 93 ? 21.234 -7.803 -9.435 1.00 89.50 93 LEU A O 1
ATOM 693 N N . VAL A 1 94 ? 19.672 -8.687 -10.795 1.00 88.94 94 VAL A N 1
ATOM 694 C CA . VAL A 1 94 ? 18.996 -9.447 -9.733 1.00 88.94 94 VAL A CA 1
ATOM 695 C C . VAL A 1 94 ? 19.859 -10.631 -9.283 1.00 88.94 94 VAL A C 1
ATOM 697 O O . VAL A 1 94 ? 20.451 -11.333 -10.105 1.00 88.94 94 VAL A O 1
ATOM 700 N N . THR A 1 95 ? 19.920 -10.879 -7.972 1.00 89.62 95 THR A N 1
ATOM 701 C CA . THR A 1 95 ? 20.709 -11.969 -7.370 1.00 89.62 95 THR A CA 1
ATOM 702 C C . THR A 1 95 ? 19.838 -12.929 -6.558 1.00 89.62 95 THR A C 1
ATOM 704 O O . THR A 1 95 ? 18.738 -12.580 -6.135 1.00 89.62 95 THR A O 1
ATOM 707 N N . ALA A 1 96 ? 20.340 -14.144 -6.310 1.00 89.44 96 ALA A N 1
ATOM 708 C CA . ALA A 1 96 ? 19.672 -15.112 -5.433 1.00 89.44 96 ALA A CA 1
ATOM 709 C C . ALA A 1 96 ? 19.542 -14.592 -3.989 1.00 89.44 96 ALA A C 1
ATOM 711 O O . ALA A 1 96 ? 18.488 -14.736 -3.384 1.00 89.44 96 ALA A O 1
ATOM 712 N N . GLU A 1 97 ? 20.556 -13.882 -3.489 1.00 90.19 97 GLU A N 1
ATOM 713 C CA . GLU A 1 97 ? 20.561 -13.287 -2.145 1.00 90.19 97 GLU A CA 1
ATOM 714 C C . GLU A 1 97 ? 19.422 -12.268 -1.939 1.00 90.19 97 GLU A C 1
ATOM 716 O O . GLU A 1 97 ? 18.921 -12.089 -0.830 1.00 90.19 97 GLU A O 1
ATOM 721 N N . MET A 1 98 ? 18.987 -11.563 -2.992 1.00 90.69 98 MET A N 1
ATOM 722 C CA . MET A 1 98 ? 17.803 -10.697 -2.900 1.00 90.69 98 MET A CA 1
ATOM 723 C C . MET A 1 98 ? 16.542 -11.520 -2.605 1.00 90.69 98 MET A C 1
ATOM 725 O O . MET A 1 98 ? 15.737 -11.125 -1.765 1.00 90.69 98 MET A O 1
ATOM 729 N N . VAL A 1 99 ? 16.404 -12.680 -3.254 1.00 89.25 99 VAL A N 1
ATOM 730 C CA . VAL A 1 99 ? 15.266 -13.592 -3.080 1.00 89.25 99 VAL A CA 1
ATOM 731 C C . VAL A 1 99 ? 15.291 -14.243 -1.703 1.00 89.25 99 VAL A C 1
ATOM 733 O O . VAL A 1 99 ? 14.307 -14.150 -0.982 1.00 89.25 99 VAL A O 1
ATOM 736 N N . GLU A 1 100 ? 16.425 -14.817 -1.304 1.00 90.00 100 GLU A N 1
ATOM 737 C CA . GLU A 1 100 ? 16.596 -15.478 0.001 1.00 90.00 100 GLU A CA 1
ATOM 738 C C . GLU A 1 100 ? 16.254 -14.537 1.162 1.00 90.00 100 GLU A C 1
ATOM 740 O O . GLU A 1 100 ? 15.638 -14.912 2.158 1.00 90.00 100 GLU A O 1
ATOM 745 N N . ARG A 1 101 ? 16.610 -13.262 1.019 1.00 90.50 101 ARG A N 1
ATOM 746 C CA . ARG A 1 101 ? 16.305 -12.247 2.019 1.00 90.50 101 ARG A CA 1
ATOM 747 C C . ARG A 1 101 ? 14.826 -11.879 2.059 1.00 90.50 101 ARG A C 1
ATOM 749 O O . ARG A 1 101 ? 14.303 -11.625 3.141 1.00 90.50 101 ARG A O 1
ATOM 756 N N . LEU A 1 102 ? 14.162 -11.829 0.903 1.00 90.50 102 LEU A N 1
ATOM 757 C CA . LEU A 1 102 ? 12.714 -11.644 0.833 1.00 90.50 102 LEU A CA 1
ATOM 758 C C . LEU A 1 102 ? 11.987 -12.835 1.468 1.00 90.50 102 LEU A C 1
ATOM 760 O O . LEU A 1 102 ? 11.050 -12.626 2.230 1.00 90.50 102 LEU A O 1
ATOM 764 N N . GLU A 1 103 ? 12.451 -14.059 1.216 1.00 90.00 103 GLU A N 1
ATOM 765 C CA . GLU A 1 103 ? 11.931 -15.278 1.846 1.00 90.00 103 GLU A CA 1
ATOM 766 C C . GLU A 1 103 ? 12.088 -15.221 3.374 1.00 90.00 103 GLU A C 1
ATOM 768 O O . GLU A 1 103 ? 11.105 -15.387 4.089 1.00 90.00 103 GLU A O 1
ATOM 773 N N . GLY A 1 104 ? 13.259 -14.832 3.889 1.00 92.25 104 GLY A N 1
ATOM 774 C CA . GLY A 1 104 ? 13.456 -14.644 5.333 1.00 92.25 104 GLY A CA 1
ATOM 775 C C . GLY A 1 104 ? 12.568 -13.551 5.954 1.00 92.25 104 GLY A C 1
ATOM 776 O O . GLY A 1 104 ? 12.095 -13.685 7.088 1.00 92.25 104 GLY A O 1
ATOM 777 N N . LEU A 1 105 ? 12.294 -12.466 5.221 1.00 90.25 105 LEU A N 1
ATOM 778 C CA . LEU A 1 105 ? 11.341 -11.432 5.645 1.00 90.25 105 LEU A CA 1
ATOM 779 C C . LEU A 1 105 ? 9.901 -11.956 5.681 1.00 90.25 105 LEU A C 1
ATOM 781 O O . LEU A 1 105 ? 9.147 -11.602 6.588 1.00 90.25 105 LEU A O 1
ATOM 785 N N . ILE A 1 106 ? 9.519 -12.794 4.716 1.00 88.00 106 ILE A N 1
ATOM 786 C CA . ILE A 1 106 ? 8.212 -13.452 4.697 1.00 88.00 106 ILE A CA 1
ATOM 787 C C . ILE A 1 106 ? 8.102 -14.374 5.911 1.00 88.00 106 ILE A C 1
ATOM 789 O O . ILE A 1 106 ? 7.196 -14.181 6.717 1.00 88.00 106 ILE A O 1
ATOM 793 N N . ASP A 1 107 ? 9.049 -15.293 6.095 1.00 91.12 107 ASP A N 1
ATOM 794 C CA . ASP A 1 107 ? 9.023 -16.291 7.169 1.00 91.12 107 ASP A CA 1
ATOM 795 C C . ASP A 1 107 ? 8.943 -15.642 8.557 1.00 91.12 107 ASP A C 1
ATOM 797 O O . ASP A 1 107 ? 8.103 -16.009 9.380 1.00 91.12 107 ASP A O 1
ATOM 801 N N . SER A 1 108 ? 9.758 -14.612 8.804 1.00 89.88 108 SER A N 1
ATOM 802 C CA . SER A 1 108 ? 9.705 -13.853 10.061 1.00 89.88 108 SER A CA 1
ATOM 803 C C . SER A 1 108 ? 8.375 -13.116 10.259 1.00 89.88 108 SER A C 1
ATOM 805 O O . SER A 1 108 ? 7.838 -13.107 11.368 1.00 89.88 108 SER A O 1
ATOM 807 N N . SER A 1 109 ? 7.800 -12.544 9.196 1.00 84.88 109 SER A N 1
ATOM 808 C CA . SER A 1 109 ? 6.503 -11.857 9.261 1.00 84.88 109 SER A CA 1
ATOM 809 C C . SER A 1 109 ? 5.357 -12.824 9.557 1.00 84.88 109 SER A C 1
ATOM 811 O O . SER A 1 109 ? 4.504 -12.513 10.387 1.00 84.88 109 SER A O 1
ATOM 813 N N . VAL A 1 110 ? 5.364 -13.998 8.915 1.00 86.00 110 VAL A N 1
ATOM 814 C CA . VAL A 1 110 ? 4.419 -15.102 9.141 1.00 86.00 110 VAL A CA 1
ATOM 815 C C . VAL A 1 110 ? 4.517 -15.646 10.565 1.00 86.00 110 VAL A C 1
ATOM 817 O O . VAL A 1 110 ? 3.508 -15.979 11.180 1.00 86.00 110 VAL A O 1
ATOM 820 N N . GLN A 1 111 ? 5.729 -15.749 11.107 1.00 90.44 111 GLN A N 1
ATOM 821 C CA . GLN A 1 111 ? 5.926 -16.239 12.467 1.00 90.44 111 GLN A CA 1
ATOM 822 C C . GLN A 1 111 ? 5.364 -15.264 13.510 1.00 90.44 111 GLN A C 1
ATOM 824 O O . GLN A 1 111 ? 4.725 -15.689 14.470 1.00 90.44 111 GLN A O 1
ATOM 829 N N . GLN A 1 112 ? 5.602 -13.962 13.330 1.00 85.62 112 GLN A N 1
ATOM 830 C CA . GLN A 1 112 ? 5.103 -12.921 14.238 1.00 85.62 112 GLN A CA 1
ATOM 831 C C . GLN A 1 112 ? 3.597 -12.724 14.121 1.00 85.62 112 GLN A C 1
ATOM 833 O O . GLN A 1 112 ? 2.923 -12.384 15.092 1.00 85.62 112 GLN A O 1
ATOM 838 N N . HIS A 1 113 ? 3.077 -12.935 12.921 1.00 82.50 113 HIS A N 1
ATOM 839 C CA . HIS A 1 113 ? 1.684 -12.744 12.622 1.00 82.50 113 HIS A CA 1
ATOM 840 C C . HIS A 1 113 ? 1.210 -14.014 11.884 1.00 82.50 113 HIS A C 1
ATOM 842 O O . HIS A 1 113 ? 1.410 -14.152 10.676 1.00 82.50 113 HIS A O 1
ATOM 848 N N . PRO A 1 114 ? 0.587 -14.969 12.593 1.00 79.88 114 PRO A N 1
ATOM 849 C CA . PRO A 1 114 ? 0.048 -16.169 11.974 1.00 79.88 114 PRO A CA 1
ATOM 850 C C . PRO A 1 114 ? -1.167 -15.885 11.104 1.00 79.88 114 PRO A C 1
ATOM 852 O O . PRO A 1 114 ? -1.945 -14.959 11.319 1.00 79.88 114 PRO A O 1
ATOM 855 N N . LEU A 1 115 ? -1.331 -16.751 10.125 1.00 75.94 115 LEU A N 1
ATOM 856 C CA . LEU A 1 115 ? -2.142 -16.578 8.944 1.00 75.94 115 LEU A CA 1
ATOM 857 C C . LEU A 1 115 ? -3.473 -17.362 9.088 1.00 75.94 115 LEU A C 1
ATOM 859 O O . LEU A 1 115 ? -3.421 -18.531 9.461 1.00 75.94 115 LEU A O 1
ATOM 863 N N . PRO A 1 116 ? -4.665 -16.797 8.806 1.00 75.25 116 PRO A N 1
ATOM 864 C CA . PRO A 1 116 ? -5.935 -17.492 8.872 1.00 75.25 116 PRO A CA 1
ATOM 865 C C . PRO A 1 116 ? -6.078 -18.431 7.677 1.00 75.25 116 PRO A C 1
ATOM 867 O O . PRO A 1 116 ? -5.530 -18.201 6.599 1.00 75.25 116 PRO A O 1
ATOM 870 N N . GLN A 1 117 ? -6.899 -19.462 7.856 1.00 75.88 117 GLN A N 1
ATOM 871 C CA . GLN A 1 117 ? -7.159 -20.480 6.833 1.00 75.88 117 GLN A CA 1
ATOM 872 C C . GLN A 1 117 ? -8.196 -20.056 5.776 1.00 75.88 117 GLN A C 1
ATOM 874 O O . GLN A 1 117 ? -8.610 -20.864 4.950 1.00 75.88 117 GLN A O 1
ATOM 879 N N . GLN A 1 118 ? -8.648 -18.801 5.810 1.00 74.69 118 GLN A N 1
ATOM 880 C CA . GLN A 1 118 ? -9.704 -18.268 4.948 1.00 74.69 118 GLN A CA 1
ATOM 881 C C . GLN A 1 118 ? -9.179 -17.096 4.111 1.00 74.69 118 GLN A C 1
ATOM 883 O O . GLN A 1 118 ? -8.175 -16.467 4.450 1.00 74.69 118 GLN A O 1
ATOM 888 N N . PHE A 1 119 ? -9.874 -16.783 3.015 1.00 70.44 119 PHE A N 1
ATOM 889 C CA . PHE A 1 119 ? -9.552 -15.610 2.206 1.00 70.44 119 PHE A CA 1
ATOM 890 C C . PHE A 1 119 ? -9.830 -14.313 2.971 1.00 70.44 119 PHE A C 1
ATOM 892 O O . PHE A 1 119 ? -10.864 -14.165 3.616 1.00 70.44 119 PHE A O 1
ATOM 899 N N . VAL A 1 120 ? -8.910 -13.356 2.845 1.00 75.06 120 VAL A N 1
ATOM 900 C CA . VAL A 1 120 ? -9.028 -12.022 3.441 1.00 75.06 120 VAL A CA 1
ATOM 901 C C . VAL A 1 120 ? -9.565 -11.051 2.398 1.00 75.06 120 VAL A C 1
ATOM 903 O O . VAL A 1 120 ? -9.047 -10.987 1.279 1.00 75.06 120 VAL A O 1
ATOM 906 N N . VAL A 1 121 ? -10.588 -10.287 2.775 1.00 85.62 121 VAL A N 1
ATOM 907 C CA . VAL A 1 121 ? -11.109 -9.189 1.958 1.00 85.62 121 VAL A CA 1
ATOM 908 C C . VAL A 1 121 ? -10.134 -8.003 2.047 1.00 85.62 121 VAL A C 1
ATOM 910 O O . VAL A 1 121 ? -9.828 -7.570 3.158 1.00 85.62 121 VAL A O 1
ATOM 913 N N . PRO A 1 122 ? -9.622 -7.482 0.915 1.00 84.31 122 PRO A N 1
ATOM 914 C CA . PRO A 1 122 ? -8.677 -6.370 0.914 1.00 84.31 122 PRO A CA 1
ATOM 915 C C . PRO A 1 122 ? -9.219 -5.090 1.551 1.00 84.31 122 PRO A C 1
ATOM 917 O O . PRO A 1 122 ? -10.382 -4.743 1.358 1.00 84.31 122 PRO A O 1
ATOM 920 N N . GLY A 1 123 ? -8.332 -4.330 2.198 1.00 81.94 123 GLY A N 1
ATOM 921 C CA . GLY A 1 123 ? -8.614 -2.946 2.591 1.00 81.94 123 GLY A CA 1
ATOM 922 C C . GLY A 1 123 ? -9.097 -2.712 4.021 1.00 81.94 123 GLY A C 1
ATOM 923 O O . GLY A 1 123 ? -9.848 -1.772 4.263 1.00 81.94 123 GLY A O 1
ATOM 924 N N . ALA A 1 124 ? -8.613 -3.501 4.981 1.00 82.06 124 ALA A N 1
ATOM 925 C CA . ALA A 1 124 ? -8.886 -3.297 6.409 1.00 82.06 124 ALA A CA 1
ATOM 926 C C . ALA A 1 124 ? -8.425 -1.921 6.953 1.00 82.06 124 ALA A C 1
AT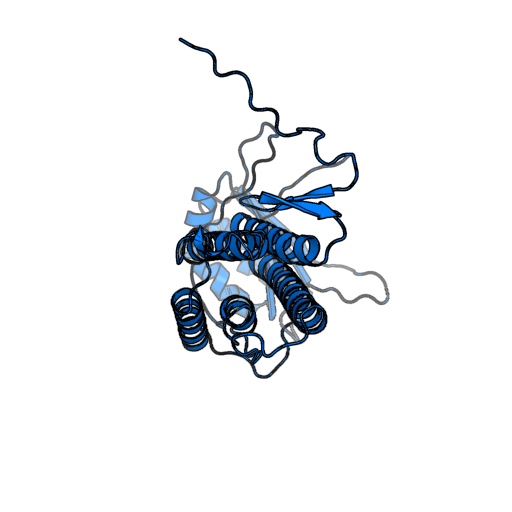OM 928 O O . ALA A 1 124 ? -8.899 -1.458 7.984 1.00 82.06 124 ALA A O 1
ATOM 929 N N . SER A 1 125 ? -7.483 -1.265 6.275 1.00 85.62 125 SER A N 1
ATOM 930 C CA . SER A 1 125 ? -6.942 0.063 6.583 1.00 85.62 125 SER A CA 1
ATOM 931 C C . SER A 1 125 ? -6.392 0.717 5.308 1.00 85.62 125 SER A C 1
ATOM 933 O O . SER A 1 125 ? -6.102 0.000 4.350 1.00 85.62 125 SER A O 1
ATOM 935 N N . PRO A 1 126 ? -6.159 2.043 5.262 1.00 90.06 126 PRO A N 1
ATOM 936 C CA . PRO A 1 126 ? -5.583 2.690 4.079 1.00 90.06 126 PRO A CA 1
ATOM 937 C C . PRO A 1 126 ? -4.237 2.088 3.646 1.00 90.06 126 PRO A C 1
ATOM 939 O O . PRO A 1 126 ? -4.011 1.844 2.461 1.00 90.06 126 PRO A O 1
ATOM 942 N N . ALA A 1 127 ? -3.357 1.790 4.609 1.00 86.88 127 ALA A N 1
ATOM 943 C CA . ALA A 1 127 ? -2.063 1.172 4.334 1.00 86.88 127 ALA A CA 1
ATOM 944 C C . ALA A 1 127 ? -2.198 -0.272 3.833 1.00 86.88 127 ALA A C 1
ATOM 946 O O . ALA A 1 127 ? -1.537 -0.639 2.861 1.00 86.88 127 ALA A O 1
ATOM 947 N N . SER A 1 128 ? -3.081 -1.079 4.434 1.00 88.44 128 SER A N 1
ATOM 948 C CA . SER A 1 128 ? -3.322 -2.447 3.953 1.00 88.44 128 SER A CA 1
ATOM 949 C C . SER A 1 128 ? -4.003 -2.463 2.583 1.00 88.44 128 SER A C 1
ATOM 951 O O . SER A 1 128 ? -3.572 -3.217 1.721 1.00 88.44 128 SER A O 1
ATOM 953 N N . ALA A 1 129 ? -4.962 -1.567 2.322 1.00 89.50 129 ALA A N 1
ATOM 954 C CA . ALA A 1 129 ? -5.600 -1.403 1.015 1.00 89.50 129 ALA A CA 1
ATOM 955 C C . ALA A 1 129 ? -4.574 -1.080 -0.081 1.00 89.50 129 ALA A C 1
ATOM 957 O O . ALA A 1 129 ? -4.582 -1.681 -1.156 1.00 89.50 129 ALA A O 1
ATOM 958 N N . ALA A 1 130 ? -3.657 -0.151 0.200 1.00 94.12 130 ALA A N 1
ATOM 959 C CA . ALA A 1 130 ? -2.601 0.219 -0.733 1.00 94.12 130 ALA A CA 1
ATOM 960 C C . ALA A 1 130 ? -1.604 -0.931 -0.969 1.00 94.12 130 ALA A C 1
ATOM 962 O O . ALA A 1 130 ? -1.184 -1.155 -2.106 1.00 94.12 130 ALA A O 1
ATOM 963 N N . LEU A 1 131 ? -1.257 -1.698 0.072 1.00 93.88 131 LEU A N 1
ATOM 964 C CA . LEU A 1 131 ? -0.427 -2.901 -0.060 1.00 93.88 131 LEU A CA 1
ATOM 965 C C . LEU A 1 131 ? -1.138 -4.016 -0.836 1.00 93.88 131 LEU A C 1
ATOM 967 O O . LEU A 1 131 ? -0.506 -4.696 -1.644 1.00 93.88 131 LEU A O 1
ATOM 971 N N . ASP A 1 132 ? -2.444 -4.186 -0.648 1.00 93.44 132 ASP A N 1
ATOM 972 C CA . ASP A 1 132 ? -3.247 -5.139 -1.408 1.00 93.44 132 ASP A CA 1
ATOM 973 C C . ASP A 1 132 ? -3.309 -4.777 -2.888 1.00 93.44 132 ASP A C 1
ATOM 975 O O . ASP A 1 132 ? -3.134 -5.654 -3.739 1.00 93.44 132 ASP A O 1
ATOM 979 N N . LEU A 1 133 ? -3.485 -3.493 -3.206 1.00 95.62 133 LEU A N 1
ATOM 980 C CA . LEU A 1 133 ? -3.387 -3.004 -4.576 1.00 95.62 133 LEU A CA 1
ATOM 981 C C . LEU A 1 133 ? -1.995 -3.298 -5.146 1.00 95.62 133 LEU A C 1
ATOM 983 O O . LEU A 1 133 ? -1.893 -3.964 -6.178 1.00 95.62 133 LEU A O 1
ATOM 987 N N . ALA A 1 134 ? -0.928 -2.892 -4.450 1.00 96.25 134 ALA A N 1
ATOM 988 C CA . ALA A 1 134 ? 0.449 -3.143 -4.875 1.00 96.25 134 ALA A CA 1
ATOM 989 C C . ALA A 1 134 ? 0.710 -4.637 -5.126 1.00 96.25 134 ALA A C 1
ATOM 991 O O . ALA A 1 134 ? 1.278 -5.002 -6.154 1.00 96.25 134 ALA A O 1
ATOM 992 N N . ARG A 1 135 ? 0.203 -5.526 -4.263 1.00 96.00 135 ARG A N 1
ATOM 993 C CA . ARG A 1 135 ? 0.281 -6.984 -4.434 1.00 96.00 135 ARG A CA 1
ATOM 994 C C . ARG A 1 135 ? -0.346 -7.451 -5.749 1.00 96.00 135 ARG A C 1
ATOM 996 O O . ARG A 1 135 ? 0.205 -8.338 -6.401 1.00 96.00 135 ARG A O 1
ATOM 1003 N N . THR A 1 136 ? -1.493 -6.905 -6.159 1.00 95.50 136 THR A N 1
ATOM 1004 C CA . THR A 1 136 ? -2.104 -7.283 -7.449 1.00 95.50 136 THR A CA 1
ATOM 1005 C C . THR A 1 136 ? -1.254 -6.855 -8.646 1.00 95.50 136 THR A C 1
ATOM 1007 O O . THR A 1 136 ? -1.156 -7.603 -9.622 1.00 95.50 136 THR A O 1
ATOM 1010 N N . LEU A 1 137 ? -0.591 -5.702 -8.544 1.00 96.88 137 LEU A N 1
ATOM 1011 C CA . LEU A 1 137 ? 0.261 -5.142 -9.591 1.00 96.88 137 LEU A CA 1
ATOM 1012 C C . LEU A 1 137 ? 1.588 -5.897 -9.689 1.00 96.88 137 LEU A C 1
ATOM 1014 O O . LEU A 1 137 ? 1.985 -6.263 -10.791 1.00 96.88 137 LEU A O 1
ATOM 1018 N N . VAL A 1 138 ? 2.194 -6.271 -8.556 1.00 95.81 138 VAL A N 1
ATOM 1019 C CA . VAL A 1 138 ? 3.353 -7.183 -8.519 1.00 95.81 138 VAL A CA 1
ATOM 1020 C C . VAL A 1 138 ? 3.018 -8.509 -9.208 1.00 95.81 138 VAL A C 1
ATOM 1022 O O . VAL A 1 138 ? 3.781 -8.976 -10.047 1.00 95.81 138 VAL A O 1
ATOM 1025 N N . ARG A 1 139 ? 1.836 -9.086 -8.945 1.00 93.38 139 ARG A N 1
ATOM 1026 C CA . ARG A 1 139 ? 1.380 -10.308 -9.636 1.00 93.38 139 ARG A CA 1
ATOM 1027 C C . ARG A 1 139 ? 1.151 -10.098 -11.130 1.00 93.38 139 ARG A C 1
ATOM 1029 O O . ARG A 1 139 ? 1.276 -11.044 -11.903 1.00 93.38 139 ARG A O 1
ATOM 1036 N N . ARG A 1 140 ? 0.743 -8.902 -11.564 1.00 95.56 140 ARG A N 1
ATOM 1037 C CA . ARG A 1 140 ? 0.652 -8.587 -12.997 1.00 95.56 140 ARG A CA 1
ATOM 1038 C C . ARG A 1 140 ? 2.045 -8.521 -13.615 1.00 95.56 140 ARG A C 1
ATOM 1040 O O . ARG A 1 140 ? 2.252 -9.162 -14.640 1.00 95.56 140 ARG A O 1
ATOM 1047 N N . ALA A 1 141 ? 2.981 -7.840 -12.962 1.00 94.12 141 ALA A N 1
ATOM 1048 C CA . ALA A 1 141 ? 4.367 -7.757 -13.403 1.00 94.12 141 ALA A CA 1
ATOM 1049 C C . ALA A 1 141 ? 5.045 -9.133 -13.482 1.00 94.12 141 ALA A C 1
ATOM 1051 O O . ALA A 1 141 ? 5.778 -9.416 -14.428 1.00 94.12 141 ALA A O 1
ATOM 1052 N N . GLU A 1 142 ? 4.732 -10.029 -12.543 1.00 93.00 142 GLU A N 1
ATOM 1053 C CA . GLU A 1 142 ? 5.178 -11.425 -12.568 1.00 93.00 142 GLU A CA 1
ATOM 1054 C C . GLU A 1 142 ? 4.716 -12.118 -13.855 1.00 93.00 142 GLU A C 1
ATOM 1056 O O . GLU A 1 142 ? 5.534 -12.667 -14.590 1.00 93.00 142 GLU A O 1
ATOM 1061 N N . ARG A 1 143 ? 3.417 -12.037 -14.180 1.00 94.25 143 ARG A N 1
ATOM 1062 C CA . ARG A 1 143 ? 2.868 -12.648 -15.402 1.00 94.25 143 ARG A CA 1
ATOM 1063 C C . ARG A 1 143 ? 3.499 -12.079 -16.671 1.00 94.25 143 ARG A C 1
ATOM 1065 O O . ARG A 1 143 ? 3.809 -12.856 -17.565 1.00 94.25 143 ARG A O 1
ATOM 1072 N N . ARG A 1 144 ? 3.738 -10.764 -16.737 1.00 93.00 144 ARG A N 1
ATOM 1073 C CA . ARG A 1 144 ? 4.422 -10.125 -17.879 1.00 93.00 144 ARG A CA 1
ATOM 1074 C C . ARG A 1 144 ? 5.873 -10.568 -18.018 1.00 93.00 144 ARG A C 1
ATOM 1076 O O . ARG A 1 144 ? 6.345 -10.806 -19.123 1.00 93.00 144 ARG A O 1
ATOM 1083 N N . THR A 1 145 ? 6.564 -10.748 -16.898 1.00 89.50 145 THR A N 1
ATOM 1084 C CA . THR A 1 145 ? 7.941 -11.257 -16.879 1.00 89.50 145 THR A CA 1
ATOM 1085 C C . THR A 1 145 ? 8.005 -12.725 -17.313 1.00 89.50 145 THR A C 1
ATOM 1087 O O . THR A 1 145 ? 8.916 -13.123 -18.039 1.00 89.50 145 THR A O 1
ATOM 1090 N N . VAL A 1 146 ? 7.027 -13.538 -16.902 1.00 87.62 146 VAL A N 1
ATOM 1091 C CA . VAL A 1 146 ? 6.879 -14.932 -17.346 1.00 87.62 146 VAL A CA 1
ATOM 1092 C C . VAL A 1 146 ? 6.569 -15.004 -18.842 1.00 87.62 146 VAL A C 1
ATOM 1094 O O . VAL A 1 146 ? 7.233 -15.746 -19.556 1.00 87.62 146 VAL A O 1
ATOM 1097 N N . GLU A 1 147 ? 5.639 -14.186 -19.330 1.00 88.44 147 GLU A N 1
ATOM 1098 C CA . GLU A 1 147 ? 5.311 -14.078 -20.755 1.00 88.44 147 GLU A CA 1
ATOM 1099 C C . GLU A 1 147 ? 6.545 -13.701 -21.589 1.00 88.44 147 GLU A C 1
ATOM 1101 O O . GLU A 1 147 ? 6.862 -14.374 -22.569 1.00 88.44 147 GLU A O 1
ATOM 1106 N N . LEU A 1 148 ? 7.312 -12.694 -21.154 1.00 87.75 148 LEU A N 1
ATOM 1107 C CA . LEU A 1 148 ? 8.575 -12.311 -21.789 1.00 87.75 148 LEU A CA 1
ATOM 1108 C C . LEU A 1 148 ? 9.578 -13.474 -21.837 1.00 87.75 148 LEU A C 1
ATOM 1110 O O . LEU A 1 148 ? 10.236 -13.680 -22.860 1.00 87.75 148 LEU A O 1
ATOM 1114 N N . ARG A 1 149 ? 9.695 -14.251 -20.751 1.00 85.44 149 ARG A N 1
ATOM 1115 C CA . ARG A 1 149 ? 10.560 -15.439 -20.713 1.00 85.44 149 ARG A CA 1
ATOM 1116 C C . ARG A 1 149 ? 10.140 -16.472 -21.741 1.00 85.44 149 ARG A C 1
ATOM 1118 O O . ARG A 1 149 ? 11.005 -17.018 -22.423 1.00 85.44 149 ARG A O 1
ATOM 1125 N N . ASP A 1 150 ? 8.849 -16.751 -21.815 1.00 80.81 150 ASP A N 1
ATOM 1126 C CA . ASP A 1 150 ? 8.321 -17.807 -22.667 1.00 80.81 150 ASP A CA 1
ATOM 1127 C C . ASP A 1 150 ? 8.469 -17.414 -24.151 1.00 80.81 150 ASP A C 1
ATOM 1129 O O . ASP A 1 150 ? 8.968 -18.208 -24.945 1.00 80.81 150 ASP A O 1
ATOM 1133 N N . ILE A 1 151 ? 8.212 -16.145 -24.503 1.00 79.25 151 ILE A N 1
ATOM 1134 C CA . ILE A 1 151 ? 8.461 -15.592 -25.851 1.00 79.25 151 ILE A CA 1
ATOM 1135 C C . ILE A 1 151 ? 9.956 -15.625 -26.212 1.00 79.25 151 ILE A C 1
ATOM 1137 O O . ILE A 1 151 ? 10.328 -15.960 -27.339 1.00 79.25 151 ILE A O 1
ATOM 1141 N N . GLY A 1 152 ? 10.834 -15.276 -25.267 1.00 64.06 152 GLY A N 1
ATOM 1142 C CA . GLY A 1 152 ? 12.286 -15.347 -25.455 1.00 64.06 152 GLY A CA 1
ATOM 1143 C C . GLY A 1 152 ? 12.808 -16.779 -25.620 1.00 64.06 152 GLY A C 1
ATOM 1144 O O . GLY A 1 152 ? 13.832 -16.983 -26.273 1.00 64.06 152 GLY A O 1
ATOM 1145 N N . GLY A 1 153 ? 12.092 -17.762 -25.065 1.00 50.06 153 GLY A N 1
ATOM 1146 C CA . GLY A 1 153 ? 12.312 -19.194 -25.273 1.00 50.06 153 GLY A CA 1
ATOM 1147 C C . GLY A 1 153 ? 12.060 -19.645 -26.709 1.00 50.06 153 GLY A C 1
ATOM 1148 O O . GLY A 1 153 ? 12.831 -20.439 -27.244 1.00 50.06 153 GLY A O 1
ATOM 1149 N N . ASP A 1 154 ? 11.029 -19.086 -27.341 1.00 40.84 154 ASP A N 1
ATOM 1150 C CA . ASP A 1 154 ? 10.527 -19.518 -28.649 1.00 40.84 154 ASP A CA 1
ATOM 1151 C C . ASP A 1 154 ? 11.292 -18.894 -29.835 1.00 40.84 154 ASP A C 1
ATOM 1153 O O . ASP A 1 154 ? 11.435 -19.498 -30.895 1.00 40.84 154 ASP A O 1
ATOM 1157 N N . ARG A 1 155 ? 11.869 -17.695 -29.662 1.00 38.94 155 ARG A N 1
ATOM 1158 C CA . ARG A 1 155 ? 12.594 -16.979 -30.735 1.00 38.94 155 ARG A CA 1
ATOM 1159 C C . ARG A 1 155 ? 14.023 -17.479 -31.012 1.00 38.94 155 ARG A C 1
ATOM 1161 O O . ARG A 1 155 ? 14.618 -17.030 -31.988 1.00 38.94 155 ARG A O 1
ATOM 1168 N N . LEU A 1 156 ? 14.603 -18.355 -30.181 1.00 36.81 156 LEU A N 1
ATOM 1169 C CA . LEU A 1 156 ? 16.049 -18.669 -30.215 1.00 36.81 156 LEU A CA 1
ATOM 1170 C C . LEU A 1 156 ? 16.432 -20.161 -30.318 1.00 36.81 156 LEU A C 1
ATOM 1172 O O . LEU A 1 156 ? 17.619 -20.468 -30.243 1.00 36.81 156 LEU A O 1
ATOM 1176 N N . GLY A 1 157 ? 15.483 -21.083 -30.525 1.00 27.36 157 GLY A N 1
ATOM 1177 C CA . GLY A 1 157 ? 15.754 -22.425 -31.081 1.00 27.36 157 GLY A CA 1
ATOM 1178 C C . GLY A 1 157 ? 16.900 -23.254 -30.465 1.00 27.36 157 GLY A C 1
ATOM 1179 O O . GLY A 1 157 ? 17.574 -23.985 -31.187 1.00 27.36 157 GLY A O 1
ATOM 1180 N N . GLY A 1 158 ? 17.156 -23.168 -29.157 1.00 27.95 158 GLY A N 1
ATOM 1181 C CA . GLY A 1 158 ? 18.216 -23.939 -28.497 1.00 27.95 158 GLY A CA 1
ATOM 1182 C C . GLY A 1 158 ? 18.127 -23.890 -26.970 1.00 27.95 158 GLY A C 1
ATOM 1183 O O . GLY A 1 158 ? 17.464 -23.000 -26.435 1.00 27.95 158 GLY A O 1
ATOM 1184 N N . PRO A 1 159 ? 18.770 -24.829 -26.238 1.00 32.50 159 PRO A N 1
ATOM 1185 C CA . PRO A 1 159 ? 18.637 -24.955 -24.791 1.00 32.50 159 PRO A CA 1
ATOM 1186 C C . PRO A 1 159 ? 19.198 -23.706 -24.116 1.00 32.50 159 PRO A C 1
ATOM 1188 O O . PRO A 1 159 ? 20.405 -23.509 -23.937 1.00 32.50 159 PRO A O 1
ATOM 1191 N N . ILE A 1 160 ? 18.286 -22.820 -23.749 1.00 40.50 160 ILE A N 1
ATOM 1192 C CA . ILE A 1 160 ? 18.591 -21.603 -23.031 1.00 40.50 160 ILE A CA 1
ATOM 1193 C C . ILE A 1 160 ? 19.157 -22.018 -21.669 1.00 40.50 160 ILE A C 1
ATOM 1195 O O . ILE A 1 160 ? 18.398 -22.440 -20.806 1.00 40.50 160 ILE A O 1
ATOM 1199 N N . ARG A 1 161 ? 20.491 -21.911 -21.476 1.00 38.84 161 ARG A N 1
ATOM 1200 C CA . ARG A 1 161 ? 21.177 -21.851 -20.160 1.00 38.84 161 ARG A CA 1
ATOM 1201 C C . ARG A 1 161 ? 20.211 -21.296 -19.104 1.00 38.84 161 ARG A C 1
ATOM 1203 O O . ARG A 1 161 ? 19.952 -20.090 -19.090 1.00 38.84 161 ARG A O 1
ATOM 1210 N N . GLY A 1 162 ? 19.656 -22.195 -18.294 1.00 30.92 162 GLY A N 1
ATOM 1211 C CA . GLY A 1 162 ? 18.475 -22.012 -17.446 1.00 30.92 162 GLY A CA 1
ATOM 1212 C C . GLY A 1 162 ? 18.714 -21.201 -16.174 1.00 30.92 162 GLY A C 1
ATOM 1213 O O . GLY A 1 162 ? 18.302 -21.620 -15.099 1.00 30.92 162 GLY A O 1
ATOM 1214 N N . GLY A 1 163 ? 19.383 -20.052 -16.298 1.00 37.81 163 GLY A N 1
ATOM 1215 C CA . GLY A 1 163 ? 19.574 -19.069 -15.222 1.00 37.81 163 GLY A CA 1
ATOM 1216 C C . GLY A 1 163 ? 19.002 -17.676 -15.529 1.00 37.81 163 GLY A C 1
ATOM 1217 O O . GLY A 1 163 ? 19.047 -16.800 -14.673 1.00 37.81 163 GLY A O 1
ATOM 1218 N N . ARG A 1 164 ? 18.490 -17.457 -16.753 1.00 46.19 164 ARG A N 1
ATOM 1219 C CA . ARG A 1 164 ? 18.308 -16.128 -17.383 1.00 46.19 164 ARG A CA 1
ATOM 1220 C C . ARG A 1 164 ? 17.118 -15.304 -16.891 1.00 46.19 164 ARG A C 1
ATOM 1222 O O . ARG A 1 164 ? 17.212 -14.090 -16.867 1.00 46.19 164 ARG A O 1
ATOM 1229 N N . LEU A 1 165 ? 16.027 -15.951 -16.491 1.00 44.00 165 LEU A N 1
ATOM 1230 C CA . LEU A 1 165 ? 14.829 -15.302 -15.931 1.00 44.00 165 LEU A CA 1
ATOM 1231 C C . LEU A 1 165 ? 14.381 -15.958 -14.631 1.00 44.00 165 LEU A C 1
ATOM 1233 O O . LEU A 1 165 ? 13.420 -15.530 -14.009 1.00 44.00 165 LEU A O 1
ATOM 1237 N N . THR A 1 166 ? 15.088 -16.996 -14.190 1.00 42.62 166 THR A N 1
ATOM 1238 C CA . THR A 1 166 ? 14.759 -17.715 -12.969 1.00 42.62 166 THR A CA 1
ATOM 1239 C C . THR A 1 166 ? 15.009 -16.877 -11.733 1.00 42.62 166 THR A C 1
ATOM 1241 O O . THR A 1 166 ? 14.253 -17.046 -10.806 1.00 42.62 166 THR A O 1
ATOM 1244 N N . ALA A 1 167 ? 15.997 -15.981 -11.671 1.00 41.91 167 ALA A N 1
ATOM 1245 C CA . ALA A 1 167 ? 16.209 -15.180 -10.458 1.00 41.91 167 ALA A CA 1
ATOM 1246 C C . ALA A 1 167 ? 15.144 -14.082 -10.301 1.00 41.91 167 ALA A C 1
ATOM 1248 O O . ALA A 1 167 ? 14.503 -14.019 -9.260 1.00 41.91 167 ALA A O 1
ATOM 1249 N N . SER A 1 168 ? 14.878 -13.290 -11.346 1.00 45.62 168 SER A N 1
ATOM 1250 C CA . SER A 1 168 ? 13.840 -12.246 -11.322 1.00 45.62 168 SER A CA 1
ATOM 1251 C C . SER A 1 168 ? 12.435 -12.841 -11.251 1.00 45.62 168 SER A C 1
ATOM 1253 O O . SER A 1 168 ? 11.642 -12.428 -10.412 1.00 45.62 168 SER A O 1
ATOM 1255 N N . ALA A 1 169 ? 12.143 -13.886 -12.037 1.00 39.94 169 ALA A N 1
ATOM 1256 C CA . ALA A 1 169 ? 10.862 -14.574 -11.936 1.00 39.94 169 ALA A CA 1
ATOM 1257 C C . ALA A 1 169 ? 10.734 -15.372 -10.631 1.00 39.94 169 ALA A C 1
ATOM 1259 O O . ALA A 1 169 ? 9.661 -15.311 -10.065 1.00 39.94 169 ALA A O 1
ATOM 1260 N N . ARG A 1 170 ? 11.764 -16.057 -10.087 1.00 42.16 170 ARG A N 1
ATOM 1261 C CA . ARG A 1 170 ? 11.681 -16.709 -8.747 1.00 42.16 170 ARG A CA 1
ATOM 1262 C C . ARG A 1 170 ? 11.609 -15.697 -7.612 1.00 42.16 170 ARG A C 1
ATOM 1264 O O . ARG A 1 170 ? 10.924 -15.979 -6.645 1.00 42.16 170 ARG A O 1
ATOM 1271 N N . GLY A 1 171 ? 12.257 -14.541 -7.729 1.00 44.91 171 GLY A N 1
ATOM 1272 C CA . GLY A 1 171 ? 12.118 -13.444 -6.771 1.00 44.91 171 GLY A CA 1
ATOM 1273 C C . GLY A 1 171 ? 10.696 -12.894 -6.714 1.00 44.91 171 GLY A C 1
ATOM 1274 O O . GLY A 1 171 ? 10.245 -12.472 -5.657 1.00 44.91 171 GLY A O 1
ATOM 1275 N N . MET A 1 172 ? 9.970 -12.962 -7.832 1.00 48.12 172 MET A N 1
ATOM 1276 C CA . MET A 1 172 ? 8.544 -12.628 -7.905 1.00 48.12 172 MET A CA 1
ATOM 1277 C C . MET A 1 172 ? 7.619 -13.833 -7.637 1.00 48.12 172 MET A C 1
ATOM 1279 O O . MET A 1 172 ? 6.487 -13.640 -7.206 1.00 48.12 172 MET A O 1
ATOM 1283 N N . SER A 1 173 ? 8.106 -15.057 -7.867 1.00 40.31 173 SER A N 1
ATOM 1284 C CA . SER A 1 173 ? 7.398 -16.347 -7.784 1.00 40.31 173 SER A CA 1
ATOM 1285 C C . SER A 1 173 ? 7.739 -17.134 -6.507 1.00 40.31 173 SER A C 1
ATOM 1287 O O . SER A 1 173 ? 7.421 -18.329 -6.437 1.00 40.31 173 SER A O 1
ATOM 1289 N N . SER A 1 174 ? 8.383 -16.541 -5.492 1.00 36.66 174 SER A N 1
ATOM 1290 C CA . SER A 1 174 ? 8.646 -17.250 -4.237 1.00 36.66 174 SER A CA 1
ATOM 1291 C C . SER A 1 174 ? 7.302 -17.653 -3.618 1.00 36.66 174 SER A C 1
ATOM 1293 O O . SER A 1 174 ? 6.445 -16.839 -3.284 1.00 36.66 174 SER A O 1
ATOM 1295 N N . ARG A 1 175 ? 7.084 -18.972 -3.658 1.00 37.50 175 ARG A N 1
ATOM 1296 C CA . ARG A 1 175 ? 5.925 -19.771 -3.244 1.00 37.50 175 ARG A CA 1
ATOM 1297 C C . ARG A 1 175 ? 4.762 -18.974 -2.651 1.00 37.50 175 ARG A C 1
ATOM 1299 O O . ARG A 1 175 ? 4.667 -18.760 -1.448 1.00 37.50 175 ARG A O 1
ATOM 1306 N N . GLY A 1 176 ? 3.784 -18.690 -3.506 1.00 33.00 176 GLY A N 1
ATOM 1307 C CA . GLY A 1 176 ? 2.427 -18.391 -3.078 1.00 33.00 176 GLY A CA 1
ATOM 1308 C C . GLY A 1 176 ? 1.814 -19.587 -2.349 1.00 33.00 176 GLY A C 1
ATOM 1309 O O . GLY A 1 176 ? 1.166 -20.427 -2.966 1.00 33.00 176 GLY A O 1
ATOM 1310 N N . ARG A 1 177 ? 1.970 -19.639 -1.027 1.00 31.30 177 ARG A N 1
ATOM 1311 C CA . ARG A 1 177 ? 0.931 -20.176 -0.153 1.00 31.30 177 ARG A CA 1
ATOM 1312 C C . ARG A 1 177 ? 0.317 -18.970 0.542 1.00 31.30 177 ARG A C 1
ATOM 1314 O O . ARG A 1 177 ? 0.974 -18.251 1.284 1.00 31.30 177 ARG A O 1
ATOM 1321 N N . SER A 1 178 ? -0.911 -18.672 0.131 1.00 35.03 178 SER A N 1
ATOM 1322 C CA . SER A 1 178 ? -1.733 -17.591 0.660 1.00 35.03 178 SER A CA 1
ATOM 1323 C C . SER A 1 178 ? -2.117 -17.934 2.082 1.00 35.03 178 SER A C 1
ATOM 1325 O O . SER A 1 178 ? -3.207 -18.429 2.335 1.00 35.03 178 SER A O 1
ATOM 1327 N N . GLU A 1 179 ? -1.233 -17.659 3.007 1.00 31.67 179 GLU A N 1
ATOM 1328 C CA . GLU A 1 179 ? -1.583 -17.661 4.400 1.00 31.67 179 GLU A CA 1
ATOM 1329 C C . GLU A 1 179 ? -1.122 -16.229 4.846 1.00 31.67 179 GLU A C 1
ATOM 1331 O O . GLU A 1 179 ? -0.003 -15.805 4.558 1.00 31.67 179 GLU A O 1
ATOM 1336 N N . ARG A 1 180 ? -2.103 -15.418 5.311 1.00 50.94 180 ARG A N 1
ATOM 1337 C CA . ARG A 1 180 ? -2.206 -13.968 5.688 1.00 50.94 180 ARG A CA 1
ATOM 1338 C C . ARG A 1 180 ? -2.464 -13.431 7.100 1.00 50.94 180 ARG A C 1
ATOM 1340 O O . ARG A 1 180 ? -3.614 -13.329 7.461 1.00 50.94 180 ARG A O 1
ATOM 1347 N N . ALA A 1 181 ? -1.521 -12.859 7.817 1.00 30.53 181 ALA A N 1
ATOM 1348 C CA . ALA A 1 181 ? -1.720 -12.547 9.219 1.00 30.53 181 ALA A CA 1
ATOM 1349 C C . ALA A 1 181 ? -2.622 -11.381 9.594 1.00 30.53 181 ALA A C 1
ATOM 1351 O O . ALA A 1 181 ? -2.655 -10.383 8.880 1.00 30.53 181 ALA A O 1
ATOM 1352 N N . SER A 1 182 ? -3.172 -11.442 10.811 1.00 32.75 182 SER A N 1
ATOM 1353 C CA . SER A 1 182 ? -3.546 -10.259 11.595 1.00 32.75 182 SER A CA 1
ATOM 1354 C C . SER A 1 182 ? -3.367 -10.555 13.091 1.00 32.75 182 SER A C 1
ATOM 1356 O O . SER A 1 182 ? -3.805 -11.619 13.530 1.00 32.75 182 SER A O 1
ATOM 1358 N N . PRO A 1 183 ? -2.782 -9.662 13.911 1.00 35.72 183 PRO A N 1
ATOM 1359 C CA . PRO A 1 183 ? -2.908 -9.781 15.353 1.00 35.72 183 PRO A CA 1
ATOM 1360 C C . PRO A 1 183 ? -4.303 -9.290 15.760 1.00 35.72 183 PRO A C 1
ATOM 1362 O O . PRO A 1 183 ? -4.708 -8.172 15.440 1.00 35.72 183 PRO A O 1
ATOM 1365 N N . ALA A 1 184 ? -5.043 -10.142 16.461 1.00 29.33 184 ALA A N 1
ATOM 1366 C CA . ALA A 1 184 ? -6.157 -9.717 17.291 1.00 29.33 184 ALA A CA 1
ATOM 1367 C C . ALA A 1 184 ? -5.600 -9.325 18.668 1.00 29.33 184 ALA A C 1
ATOM 1369 O O . ALA A 1 184 ? -4.960 -10.145 19.321 1.00 29.33 184 ALA A O 1
ATOM 1370 N N . GLY A 1 185 ? -5.880 -8.095 19.108 1.00 29.86 185 GLY A N 1
ATOM 1371 C CA . GLY A 1 185 ? -5.830 -7.711 20.523 1.00 29.86 185 GLY A CA 1
ATOM 1372 C C . GLY A 1 185 ? -4.732 -6.727 20.947 1.00 29.86 185 GLY A C 1
ATOM 1373 O O . GLY A 1 185 ? -3.574 -7.094 21.074 1.00 29.86 185 GLY A O 1
ATOM 1374 N N . ALA A 1 186 ? -5.195 -5.523 21.303 1.00 30.58 186 ALA A N 1
ATOM 1375 C CA . ALA A 1 186 ? -4.664 -4.588 22.303 1.00 30.58 186 ALA A CA 1
ATOM 1376 C C . ALA A 1 186 ? -3.349 -3.811 22.046 1.00 30.58 186 ALA A C 1
ATOM 1378 O O . ALA A 1 186 ? -2.247 -4.340 22.122 1.00 30.58 186 ALA A O 1
ATOM 1379 N N . GLY A 1 187 ? -3.507 -2.480 21.965 1.00 29.14 187 GLY A N 1
ATOM 1380 C CA . GLY A 1 187 ? -2.647 -1.525 22.673 1.00 29.14 187 GLY A CA 1
ATOM 1381 C C . GLY A 1 187 ? -1.511 -0.873 21.884 1.00 29.14 187 GLY A C 1
ATOM 1382 O O . GLY A 1 187 ? -0.418 -1.416 21.813 1.00 29.14 187 GLY A O 1
ATOM 1383 N N . SER A 1 188 ? -1.739 0.352 21.395 1.00 26.83 188 SER A N 1
ATOM 1384 C CA . SER A 1 188 ? -0.730 1.423 21.303 1.00 26.83 188 SER A CA 1
ATOM 1385 C C . SER A 1 188 ? -1.373 2.692 20.729 1.00 26.83 188 SER A C 1
ATOM 1387 O O . SER A 1 188 ? -1.680 2.778 19.542 1.00 26.83 188 SER A O 1
ATOM 1389 N N . ILE A 1 189 ? -1.592 3.688 21.589 1.00 36.88 189 ILE A N 1
ATOM 1390 C CA . ILE A 1 189 ? -1.942 5.060 21.205 1.00 36.88 189 ILE A CA 1
ATOM 1391 C C . ILE A 1 189 ? -0.655 5.722 20.702 1.00 36.88 189 ILE A C 1
ATOM 1393 O O . ILE A 1 189 ? 0.222 6.063 21.501 1.00 36.88 189 ILE A O 1
ATOM 1397 N N . GLY A 1 190 ? -0.520 5.883 19.384 1.00 27.80 190 GLY A N 1
ATOM 1398 C CA . GLY A 1 190 ? 0.763 6.263 18.793 1.00 27.80 190 GLY A CA 1
ATOM 1399 C C . GLY A 1 190 ? 0.715 6.867 17.391 1.00 27.80 190 GLY A C 1
ATOM 1400 O O . GLY A 1 190 ? 1.437 6.403 16.530 1.00 27.80 190 GLY A O 1
ATOM 1401 N N . GLY A 1 191 ? -0.067 7.934 17.203 1.00 37.59 191 GLY A N 1
ATOM 1402 C CA . GLY A 1 191 ? 0.223 9.057 16.294 1.00 37.59 191 GLY A CA 1
ATOM 1403 C C . GLY A 1 191 ? 0.530 8.784 14.812 1.00 37.59 191 GLY A C 1
ATOM 1404 O O . GLY A 1 191 ? 1.666 8.496 14.443 1.00 37.59 191 GLY A O 1
ATOM 1405 N N . THR A 1 192 ? -0.420 9.132 13.941 1.00 32.81 192 THR A N 1
ATOM 1406 C CA . THR A 1 192 ? -0.189 9.313 12.498 1.00 32.81 192 THR A CA 1
ATOM 1407 C C . THR A 1 192 ? -0.546 10.733 12.042 1.00 32.81 192 THR A C 1
ATOM 1409 O O . THR A 1 192 ? -1.566 11.306 12.426 1.00 32.81 192 THR A O 1
ATOM 1412 N N . GLU A 1 193 ? 0.338 11.353 11.249 1.00 33.16 193 GLU A N 1
ATOM 1413 C CA . GLU A 1 193 ? 0.233 12.762 10.860 1.00 33.16 193 GLU A CA 1
ATOM 1414 C C . GLU A 1 193 ? -0.640 13.022 9.604 1.00 33.16 193 GLU A C 1
ATOM 1416 O O . GLU A 1 193 ? -0.259 12.634 8.506 1.00 33.16 193 GLU A O 1
ATOM 1421 N N . PHE A 1 194 ? -1.749 13.771 9.772 1.00 34.62 194 PHE A N 1
ATOM 1422 C CA . PHE A 1 194 ? -2.501 14.588 8.784 1.00 34.62 194 PHE A CA 1
ATOM 1423 C C . PHE A 1 194 ? -1.693 15.148 7.594 1.00 34.62 194 PHE A C 1
ATOM 1425 O O . PHE A 1 194 ? -0.684 15.838 7.763 1.00 34.62 194 PHE A O 1
ATOM 1432 N N . SER A 1 195 ? -2.273 14.987 6.401 1.00 32.69 195 SER A N 1
ATOM 1433 C CA . SER A 1 195 ? -2.043 15.824 5.218 1.00 32.69 195 SER A CA 1
ATOM 1434 C C . SER A 1 195 ? -2.594 17.239 5.451 1.00 32.69 195 SER A C 1
ATOM 1436 O O . SER A 1 195 ? -3.707 17.403 5.941 1.00 32.69 195 SER A O 1
ATOM 1438 N N . ARG A 1 196 ? -1.812 18.272 5.111 1.00 34.25 196 ARG A N 1
ATOM 1439 C CA . ARG A 1 196 ? -2.212 19.686 5.189 1.00 34.25 196 ARG A CA 1
ATOM 1440 C C . ARG A 1 196 ? -2.994 20.089 3.936 1.00 34.25 196 ARG A C 1
ATOM 1442 O O . ARG A 1 196 ? -2.375 20.342 2.902 1.00 34.25 196 ARG A O 1
ATOM 1449 N N . ALA A 1 197 ? -4.299 20.299 4.066 1.00 32.78 197 ALA A N 1
ATOM 1450 C CA . ALA A 1 197 ? -4.999 21.304 3.272 1.00 32.78 197 ALA A CA 1
ATOM 1451 C C . ALA A 1 197 ? -4.906 22.653 4.008 1.00 32.78 197 ALA A C 1
ATOM 1453 O O . ALA A 1 197 ? -5.149 22.751 5.210 1.00 32.78 197 ALA A O 1
ATOM 1454 N N . ARG A 1 198 ? -4.447 23.702 3.314 1.00 40.97 198 ARG A N 1
ATOM 1455 C CA . ARG A 1 198 ? -4.391 25.062 3.866 1.00 40.97 198 ARG A CA 1
ATOM 1456 C C . ARG A 1 198 ? -5.754 25.726 3.703 1.00 40.97 198 ARG A C 1
ATOM 1458 O O . ARG A 1 198 ? -6.060 26.236 2.631 1.00 40.97 198 ARG A O 1
ATOM 1465 N N . THR A 1 199 ? -6.480 25.836 4.801 1.00 37.94 199 THR A N 1
ATOM 1466 C CA . THR A 1 199 ? -7.456 26.902 5.057 1.00 37.94 199 THR A CA 1
ATOM 1467 C C . THR A 1 199 ? -7.083 27.523 6.398 1.00 37.94 199 THR A C 1
ATOM 1469 O O . THR A 1 199 ? -6.750 26.798 7.328 1.00 37.94 199 THR A O 1
ATOM 1472 N N . GLY A 1 200 ? -7.012 28.854 6.470 1.00 36.53 200 GLY A N 1
ATOM 1473 C CA . GLY A 1 200 ? -6.316 29.639 7.504 1.00 36.53 200 GLY A CA 1
ATOM 1474 C C . GLY A 1 200 ? -6.883 29.614 8.933 1.00 36.53 200 GLY A C 1
ATOM 1475 O O . GLY A 1 200 ? -6.949 30.663 9.563 1.00 36.53 200 GLY A O 1
ATOM 1476 N N . GLY A 1 201 ? -7.258 28.448 9.455 1.00 46.59 201 GLY A N 1
ATOM 1477 C CA . GLY A 1 201 ? -7.479 28.188 10.878 1.00 46.59 201 GLY A CA 1
ATOM 1478 C C . GLY A 1 201 ? -6.370 27.296 11.447 1.00 46.59 201 GLY A C 1
ATOM 1479 O O . GLY A 1 201 ? -5.673 26.606 10.700 1.00 46.59 201 GLY A O 1
ATOM 1480 N N . ARG A 1 202 ? -6.171 27.311 12.771 1.00 49.88 202 ARG A N 1
ATOM 1481 C CA . ARG A 1 202 ? -5.292 26.330 13.437 1.00 49.88 202 ARG A CA 1
ATOM 1482 C C . ARG A 1 202 ? -5.772 24.902 13.103 1.00 49.88 202 ARG A C 1
ATOM 1484 O O . ARG A 1 202 ? -6.982 24.701 13.003 1.00 49.88 202 ARG A O 1
ATOM 1491 N N . PRO A 1 203 ? -4.867 23.927 12.907 1.00 56.81 203 PRO A N 1
ATOM 1492 C CA . PRO A 1 203 ? -5.247 22.565 12.541 1.00 56.81 203 PRO A CA 1
ATOM 1493 C C . PRO A 1 203 ? -5.964 21.866 13.702 1.00 56.81 203 PRO A C 1
ATOM 1495 O O . PRO A 1 203 ? -5.310 21.303 14.569 1.00 56.81 203 PRO A O 1
ATOM 1498 N N . MET A 1 204 ? -7.298 21.883 13.699 1.00 79.25 204 MET A N 1
ATOM 1499 C CA . MET A 1 204 ? -8.113 21.161 14.677 1.00 79.25 204 MET A CA 1
ATOM 1500 C C . MET A 1 204 ? -8.102 19.660 14.388 1.00 79.25 204 MET A C 1
ATOM 1502 O O . MET A 1 204 ? -8.297 19.234 13.249 1.00 79.25 204 MET A O 1
ATOM 1506 N N . VAL A 1 205 ? -7.934 18.848 15.428 1.00 88.81 205 VAL A N 1
ATOM 1507 C CA . VAL A 1 205 ? -8.130 17.398 15.339 1.00 88.81 205 VAL A CA 1
ATOM 1508 C C . VAL A 1 205 ? -9.606 17.119 15.569 1.00 88.81 205 VAL A C 1
ATOM 1510 O O . VAL A 1 205 ? -10.145 17.513 16.600 1.00 88.81 205 VAL A O 1
ATOM 1513 N N . ARG A 1 206 ? -10.263 16.439 14.628 1.00 93.81 206 ARG A N 1
ATOM 1514 C CA . ARG A 1 206 ? -11.643 15.968 14.780 1.00 93.81 206 ARG A CA 1
ATOM 1515 C C . ARG A 1 206 ? -11.701 14.459 14.595 1.00 93.81 206 ARG A C 1
ATOM 1517 O O . ARG A 1 206 ? -11.131 13.925 13.643 1.00 93.81 206 ARG A O 1
ATOM 1524 N N . VAL A 1 207 ? -12.391 13.789 15.509 1.00 93.69 207 VAL A N 1
ATOM 1525 C CA . VAL A 1 207 ? -12.551 12.335 15.526 1.00 93.69 207 VAL A CA 1
ATOM 1526 C C . VAL A 1 207 ? -14.032 11.995 15.538 1.00 93.69 207 VAL A C 1
ATOM 1528 O O . VAL A 1 207 ? -14.771 12.522 16.364 1.00 93.69 207 VAL A O 1
ATOM 1531 N N . HIS A 1 208 ? -14.452 11.108 14.638 1.00 95.94 208 HIS A N 1
ATOM 1532 C CA . HIS A 1 208 ? -15.753 10.452 14.685 1.00 95.94 208 HIS A CA 1
ATOM 1533 C C . HIS A 1 208 ? -15.606 9.055 15.286 1.00 95.94 208 HIS A C 1
ATOM 1535 O O . HIS A 1 208 ? -14.763 8.277 14.838 1.00 95.94 208 HIS A O 1
ATOM 1541 N N . ILE A 1 209 ? -16.446 8.728 16.264 1.00 93.44 209 ILE A N 1
ATOM 1542 C CA . ILE A 1 209 ? -16.552 7.392 16.852 1.00 93.44 209 ILE A CA 1
ATOM 1543 C C . ILE A 1 209 ? -17.945 6.858 16.548 1.00 93.44 209 ILE A C 1
ATOM 1545 O O . ILE A 1 209 ? -18.934 7.402 17.026 1.00 93.44 209 ILE A O 1
ATOM 1549 N N . TRP A 1 210 ? -18.036 5.820 15.728 1.00 94.62 210 TRP A N 1
ATOM 1550 C CA . TRP A 1 210 ? -19.301 5.173 15.378 1.00 94.62 210 TRP A CA 1
ATOM 1551 C C . TRP A 1 210 ? -19.509 3.999 16.310 1.00 94.62 210 TRP A C 1
ATOM 1553 O O . TRP A 1 210 ? -18.595 3.196 16.463 1.00 94.62 210 TRP A O 1
ATOM 1563 N N . VAL A 1 211 ? -20.681 3.884 16.922 1.00 95.12 211 VAL A N 1
ATOM 1564 C CA . VAL A 1 211 ? -20.946 2.872 17.947 1.00 95.12 211 VAL A CA 1
ATOM 1565 C C . VAL A 1 211 ? -22.196 2.084 17.586 1.00 95.12 211 VAL A C 1
ATOM 1567 O O . VAL A 1 211 ? -23.263 2.650 17.345 1.00 95.12 211 VAL A O 1
ATOM 1570 N N . ARG A 1 212 ? -22.059 0.759 17.571 1.00 96.69 212 ARG A N 1
ATOM 1571 C CA . ARG A 1 212 ? -23.163 -0.198 17.521 1.00 96.69 212 ARG A CA 1
ATOM 1572 C C . ARG A 1 212 ? -23.519 -0.585 18.948 1.00 96.69 212 ARG A C 1
ATOM 1574 O O . ARG A 1 212 ? -22.636 -1.016 19.693 1.00 96.69 212 ARG A O 1
ATOM 1581 N N . ARG A 1 213 ? -24.790 -0.460 19.330 1.00 96.56 213 ARG A N 1
ATOM 1582 C CA . ARG A 1 213 ? -25.238 -0.848 20.674 1.00 96.56 213 ARG A CA 1
ATOM 1583 C C . ARG A 1 213 ? -25.103 -2.349 20.888 1.00 96.56 213 ARG A C 1
ATOM 1585 O O . ARG A 1 213 ? -25.108 -3.126 19.937 1.00 96.56 213 ARG A O 1
ATOM 1592 N N . LYS A 1 214 ? -24.982 -2.750 22.148 1.00 95.88 214 LYS A N 1
ATOM 1593 C CA . LYS A 1 214 ? -24.893 -4.156 22.538 1.00 95.88 214 LYS A CA 1
ATOM 1594 C C . LYS A 1 214 ? -26.133 -4.942 22.102 1.00 95.88 214 LYS A C 1
ATOM 1596 O O . LYS A 1 214 ? -27.254 -4.439 22.202 1.00 95.88 214 LYS A O 1
ATOM 1601 N N . ASP A 1 215 ? -25.937 -6.186 21.672 1.00 92.56 215 ASP A N 1
ATOM 1602 C CA . ASP A 1 215 ? -27.049 -7.068 21.316 1.00 92.56 215 ASP A CA 1
ATOM 1603 C C . ASP A 1 215 ? -28.013 -7.223 22.502 1.00 92.56 215 ASP A C 1
ATOM 1605 O O . ASP A 1 215 ? -27.602 -7.482 23.634 1.00 92.56 215 ASP A O 1
ATOM 1609 N N . GLY A 1 216 ? -29.306 -7.023 22.244 1.00 92.69 216 GLY A N 1
ATOM 1610 C CA . GLY A 1 216 ? -30.359 -7.086 23.261 1.00 92.69 216 GLY A CA 1
ATOM 1611 C C . GLY A 1 216 ? -30.523 -5.835 24.138 1.00 92.69 216 GLY A C 1
ATOM 1612 O O . GLY A 1 216 ? -31.477 -5.782 24.907 1.00 92.69 216 GLY A O 1
ATOM 1613 N N . MET A 1 217 ? -29.665 -4.815 24.021 1.00 96.00 217 MET A N 1
ATOM 1614 C CA . MET A 1 217 ? -29.842 -3.536 24.725 1.00 96.00 217 MET A CA 1
ATOM 1615 C C . MET A 1 217 ? -30.918 -2.691 24.035 1.00 96.00 217 MET A C 1
ATOM 1617 O O . MET A 1 217 ? -30.859 -2.504 22.818 1.00 96.00 217 MET A O 1
ATOM 1621 N N . ALA A 1 218 ? -31.889 -2.148 24.777 1.00 95.69 218 ALA A N 1
ATOM 1622 C CA . ALA A 1 218 ? -32.897 -1.254 24.204 1.00 95.69 218 ALA A CA 1
ATOM 1623 C C . ALA A 1 218 ? -32.267 0.067 23.722 1.00 95.69 218 ALA A C 1
ATOM 1625 O O . ALA A 1 218 ? -31.216 0.487 24.202 1.00 95.69 218 ALA A O 1
ATOM 1626 N N . ALA A 1 219 ? -32.892 0.725 22.741 1.00 92.06 219 ALA A N 1
ATOM 1627 C CA . ALA A 1 219 ? -32.346 1.959 22.167 1.00 92.06 219 ALA A CA 1
ATOM 1628 C C . ALA A 1 219 ? -32.315 3.106 23.194 1.00 92.06 219 ALA A C 1
ATOM 1630 O O . ALA A 1 219 ? -31.350 3.869 23.230 1.00 92.06 219 ALA A O 1
ATOM 1631 N N . ASP A 1 220 ? -33.331 3.183 24.057 1.00 94.31 220 ASP A N 1
ATOM 1632 C CA . ASP A 1 220 ? -33.398 4.177 25.130 1.00 94.31 220 ASP A CA 1
ATOM 1633 C C . ASP A 1 220 ? -32.346 3.914 26.215 1.00 94.31 220 ASP A C 1
ATOM 1635 O O . ASP A 1 220 ? -31.661 4.850 26.621 1.00 94.31 220 ASP A O 1
ATOM 1639 N N . ASP A 1 221 ? -32.118 2.650 26.590 1.00 96.94 221 ASP A N 1
ATOM 1640 C CA . ASP A 1 221 ? -31.052 2.276 27.531 1.00 96.94 221 ASP A CA 1
ATOM 1641 C C . ASP A 1 221 ? -29.667 2.631 26.975 1.00 96.94 221 ASP A C 1
ATOM 1643 O O . ASP A 1 221 ? -28.813 3.147 27.692 1.00 96.94 221 ASP A O 1
ATOM 1647 N N . PHE A 1 222 ? -29.440 2.386 25.680 1.00 97.56 222 PHE A N 1
ATOM 1648 C CA . PHE A 1 222 ? -28.202 2.761 24.997 1.00 97.56 222 PHE A CA 1
ATOM 1649 C C . PHE A 1 222 ? -27.993 4.279 25.003 1.00 97.56 222 PHE A C 1
ATOM 1651 O O . PHE A 1 222 ? -26.909 4.756 25.346 1.00 97.56 222 PHE A O 1
ATOM 1658 N N . ARG A 1 223 ? -29.041 5.041 24.664 1.00 96.94 223 ARG A N 1
ATOM 1659 C CA . ARG A 1 223 ? -29.049 6.508 24.714 1.00 96.94 223 ARG A CA 1
ATOM 1660 C C . ARG A 1 223 ? -28.718 7.010 26.115 1.00 96.94 223 ARG A C 1
ATOM 1662 O O . ARG A 1 223 ? -27.849 7.868 26.262 1.00 96.94 223 ARG A O 1
ATOM 1669 N N . GLU A 1 224 ? -29.421 6.510 27.125 1.00 97.00 224 GLU A N 1
ATOM 1670 C CA . GLU A 1 224 ? -29.241 6.933 28.510 1.00 97.00 224 GLU A CA 1
ATOM 1671 C C . GLU A 1 224 ? -27.840 6.576 29.006 1.00 97.00 224 GLU A C 1
ATOM 1673 O O . GLU A 1 224 ? -27.144 7.440 29.537 1.00 97.00 224 GLU A O 1
ATOM 1678 N N . TYR A 1 225 ? -27.379 5.346 28.766 1.00 98.19 225 TYR A N 1
ATOM 1679 C CA . TYR A 1 225 ? -26.044 4.914 29.169 1.00 98.19 225 TYR A CA 1
ATOM 1680 C C . TYR A 1 225 ? -24.963 5.782 28.522 1.00 98.19 225 TYR A C 1
ATOM 1682 O O . TYR A 1 225 ? -24.074 6.281 29.218 1.00 98.19 225 TYR A O 1
ATOM 1690 N N . TRP A 1 226 ? -25.045 6.013 27.208 1.00 97.94 226 TRP A N 1
ATOM 1691 C CA . TRP A 1 226 ? -24.049 6.827 26.521 1.00 97.94 226 TRP A CA 1
ATOM 1692 C C . TRP A 1 226 ? -24.042 8.252 27.078 1.00 97.94 226 TRP A C 1
ATOM 1694 O O . TRP A 1 226 ? -23.008 8.729 27.542 1.00 97.94 226 TRP A O 1
ATOM 1704 N N . LEU A 1 227 ? -25.189 8.931 27.092 1.00 97.38 227 LEU A N 1
ATOM 1705 C CA . LEU A 1 227 ? -25.244 10.352 27.438 1.00 97.38 227 LEU A CA 1
ATOM 1706 C C . LEU A 1 227 ? -25.017 10.621 28.933 1.00 97.38 227 LEU A C 1
ATOM 1708 O O . LEU A 1 227 ? -24.408 11.634 29.276 1.00 97.38 227 LEU A O 1
ATOM 1712 N N . ALA A 1 228 ? -25.485 9.739 29.819 1.00 96.69 228 ALA A N 1
ATOM 1713 C CA . ALA A 1 228 ? -25.430 9.954 31.265 1.00 96.69 228 ALA A CA 1
ATOM 1714 C C . ALA A 1 228 ? -24.215 9.313 31.948 1.00 96.69 228 ALA A C 1
ATOM 1716 O O . ALA A 1 228 ? -23.830 9.771 33.023 1.00 96.69 228 ALA A O 1
ATOM 1717 N N . LYS A 1 229 ? -23.607 8.269 31.363 1.00 96.56 229 LYS A N 1
ATOM 1718 C CA . LYS A 1 229 ? -22.464 7.562 31.973 1.00 96.56 229 LYS A CA 1
ATOM 1719 C C . LYS A 1 229 ? -21.194 7.669 31.152 1.00 96.56 229 LYS A C 1
ATOM 1721 O O . LYS A 1 229 ? -20.182 8.124 31.677 1.00 96.56 229 LYS A O 1
ATOM 1726 N N . HIS A 1 230 ? -21.251 7.294 29.878 1.00 97.69 230 HIS A N 1
ATOM 1727 C CA . HIS A 1 230 ? -20.051 7.203 29.052 1.00 97.69 230 HIS A CA 1
ATOM 1728 C C . HIS A 1 230 ? -19.505 8.581 28.657 1.00 97.69 230 HIS A C 1
ATOM 1730 O O . HIS A 1 230 ? -18.334 8.891 28.877 1.00 97.69 230 HIS A O 1
ATOM 1736 N N . ALA A 1 231 ? -20.356 9.448 28.100 1.00 97.25 231 ALA A N 1
ATOM 1737 C CA . ALA A 1 231 ? -19.947 10.755 27.600 1.00 97.25 231 ALA A CA 1
ATOM 1738 C C . ALA A 1 231 ? -19.329 11.668 28.683 1.00 97.25 231 ALA A C 1
ATOM 1740 O O . ALA A 1 231 ? -18.304 12.299 28.406 1.00 97.25 231 ALA A O 1
ATOM 1741 N N . PRO A 1 232 ? -19.847 11.695 29.930 1.00 98.19 232 PRO A N 1
ATOM 1742 C CA . PRO A 1 232 ? -19.207 12.391 31.044 1.00 98.19 232 PRO A CA 1
ATOM 1743 C C . PRO A 1 232 ? -17.756 11.983 31.312 1.00 98.19 232 PRO A C 1
ATOM 1745 O O . PRO A 1 232 ? -16.979 12.815 31.768 1.00 98.19 232 PRO A O 1
ATOM 1748 N N . ILE A 1 233 ? -17.345 10.746 30.996 1.00 97.56 233 ILE A N 1
ATOM 1749 C CA . ILE A 1 233 ? -15.958 10.309 31.211 1.00 97.56 233 ILE A CA 1
ATOM 1750 C C . ILE A 1 233 ? -14.981 11.175 30.416 1.00 97.56 233 ILE A C 1
ATOM 1752 O O . ILE A 1 233 ? -13.991 11.633 30.979 1.00 97.56 233 ILE A O 1
ATOM 1756 N N . ALA A 1 234 ? -15.271 11.407 29.135 1.00 95.44 234 ALA A N 1
ATOM 1757 C CA . ALA A 1 234 ? -14.448 12.263 28.291 1.00 95.44 234 ALA A CA 1
ATOM 1758 C C . ALA A 1 234 ? -14.709 13.747 28.575 1.00 95.44 234 ALA A C 1
ATOM 1760 O O . ALA A 1 234 ? -13.762 14.507 28.727 1.00 95.44 234 ALA A O 1
ATOM 1761 N N . ARG A 1 235 ? -15.979 14.156 28.714 1.00 96.81 235 ARG A N 1
ATOM 1762 C CA . ARG A 1 235 ? -16.352 15.558 28.975 1.00 96.81 235 ARG A CA 1
ATOM 1763 C C . ARG A 1 235 ? -15.662 16.129 30.218 1.00 96.81 235 ARG A C 1
ATOM 1765 O O . ARG A 1 235 ? -15.200 17.261 30.173 1.00 96.81 235 ARG A O 1
ATOM 1772 N N . ASP A 1 236 ? -15.622 15.358 31.304 1.00 96.69 236 ASP A N 1
ATOM 1773 C CA . ASP A 1 236 ? -15.103 15.823 32.595 1.00 96.69 236 ASP A CA 1
ATOM 1774 C C . ASP A 1 236 ? -13.638 15.422 32.820 1.00 96.69 236 ASP A C 1
ATOM 1776 O O . ASP A 1 236 ? -12.975 15.977 33.692 1.00 96.69 236 ASP A O 1
ATOM 1780 N N . GLY A 1 237 ? -13.148 14.421 32.081 1.00 95.56 237 GLY A N 1
ATOM 1781 C CA . GLY A 1 237 ? -11.833 13.822 32.301 1.00 95.56 237 GLY A CA 1
ATOM 1782 C C . GLY A 1 237 ? -10.768 14.173 31.264 1.00 95.56 237 GLY A C 1
ATOM 1783 O O . GLY A 1 237 ? -9.597 13.916 31.525 1.00 95.56 237 GLY A O 1
ATOM 1784 N N . TYR A 1 238 ? -11.140 14.711 30.100 1.00 97.56 238 TYR A N 1
ATOM 1785 C CA . TYR A 1 238 ? -10.186 15.095 29.056 1.00 97.56 238 TYR A CA 1
ATOM 1786 C C . TYR A 1 238 ? -9.841 16.580 29.197 1.00 97.56 238 TYR A C 1
ATOM 1788 O O . TYR A 1 238 ? -10.715 17.440 29.106 1.00 97.56 238 TYR A O 1
ATOM 1796 N N . GLU A 1 239 ? -8.564 16.885 29.409 1.00 97.38 239 GLU A N 1
ATOM 1797 C CA . GLU A 1 239 ? -8.074 18.241 29.676 1.00 97.38 239 GLU A CA 1
ATOM 1798 C C . GLU A 1 239 ? -8.006 19.087 28.394 1.00 97.38 239 GLU A C 1
ATOM 1800 O O . GLU A 1 239 ? -8.249 20.300 28.400 1.00 97.38 239 GLU A O 1
ATOM 1805 N N . HIS A 1 240 ? -7.699 18.451 27.265 1.00 96.00 240 HIS A N 1
ATOM 1806 C CA . HIS A 1 240 ? -7.474 19.142 25.997 1.00 96.00 240 HIS A CA 1
ATOM 1807 C C . HIS A 1 240 ? -8.677 19.100 25.051 1.00 96.00 240 HIS A C 1
ATOM 1809 O O . HIS A 1 240 ? -8.652 19.742 23.993 1.00 96.00 240 HIS A O 1
ATOM 1815 N N . LEU A 1 241 ? -9.740 18.388 25.425 1.00 95.94 241 LEU A N 1
ATOM 1816 C CA . LEU A 1 241 ? -10.975 18.303 24.660 1.00 95.94 241 LEU A CA 1
ATOM 1817 C C . LEU A 1 241 ? -11.624 19.689 24.531 1.00 95.94 241 LEU A C 1
ATOM 1819 O O . LEU A 1 241 ? -11.650 20.496 25.461 1.00 95.94 241 LEU A O 1
ATOM 1823 N N . ARG A 1 242 ? -12.132 19.993 23.336 1.00 95.44 242 ARG A N 1
ATOM 1824 C CA . ARG A 1 242 ? -12.796 21.269 23.008 1.00 95.44 242 ARG A CA 1
ATOM 1825 C C . ARG A 1 242 ? -14.254 21.124 22.628 1.00 95.44 242 ARG A C 1
ATOM 1827 O O . ARG A 1 242 ? -15.003 22.088 22.720 1.00 95.44 242 ARG A O 1
ATOM 1834 N N . GLY A 1 243 ? -14.647 19.936 22.196 1.00 92.94 243 GLY A N 1
ATOM 1835 C CA . GLY A 1 243 ? -16.006 19.667 21.765 1.00 92.94 243 GLY A CA 1
ATOM 1836 C C . GLY A 1 243 ? -16.287 18.183 21.838 1.00 92.94 243 GLY A C 1
ATOM 1837 O O . GLY A 1 243 ? -15.406 17.375 21.543 1.00 92.94 243 GLY A O 1
ATOM 1838 N N . TYR A 1 244 ? -17.506 17.862 22.253 1.00 95.75 244 TYR A N 1
ATOM 1839 C CA . TYR A 1 244 ? -18.050 16.518 22.260 1.00 95.75 244 TYR A CA 1
ATOM 1840 C C . TYR A 1 244 ? -19.530 16.604 21.886 1.00 95.75 244 TYR A C 1
ATOM 1842 O O . TYR A 1 244 ? -20.352 17.089 22.660 1.00 95.75 244 TYR A O 1
ATOM 1850 N N . GLU A 1 245 ? -19.848 16.137 20.686 1.00 96.44 245 GLU A N 1
ATOM 1851 C CA . GLU A 1 245 ? -21.208 15.992 20.174 1.00 96.44 245 GLU A CA 1
ATOM 1852 C C . GLU A 1 245 ? -21.551 14.502 20.059 1.00 96.44 245 GLU A C 1
ATOM 1854 O O . GLU A 1 245 ? -20.679 13.686 19.758 1.00 96.44 245 GLU A O 1
ATOM 1859 N N . VAL A 1 246 ? -22.809 14.139 20.315 1.00 96.44 246 VAL A N 1
ATOM 1860 C CA . VAL A 1 246 ? -23.321 12.771 20.152 1.00 96.44 246 VAL A CA 1
ATOM 1861 C C . VAL A 1 246 ? -24.592 12.828 19.315 1.00 96.44 246 VAL A C 1
ATOM 1863 O O . VAL A 1 246 ? -25.603 13.378 19.751 1.00 96.44 246 VAL A O 1
ATOM 1866 N N . ASP A 1 247 ? -24.544 12.207 18.143 1.00 96.94 247 ASP A N 1
ATOM 1867 C CA . ASP A 1 247 ? -25.663 12.035 17.229 1.00 96.94 247 ASP A CA 1
ATOM 1868 C C . ASP A 1 247 ? -26.176 10.598 17.315 1.00 96.94 247 ASP A C 1
ATOM 1870 O O . ASP A 1 247 ? -25.485 9.642 16.962 1.00 96.94 247 ASP A O 1
ATOM 1874 N N . LEU A 1 248 ? -27.409 10.424 17.784 1.00 95.88 248 LEU A N 1
ATOM 1875 C CA . LEU A 1 248 ? -28.046 9.110 17.886 1.00 95.88 248 LEU A CA 1
ATOM 1876 C C . LEU A 1 248 ? -28.897 8.839 16.647 1.00 95.88 248 LEU A C 1
ATOM 1878 O O . LEU A 1 248 ? -29.657 9.702 16.200 1.00 95.88 248 LEU A O 1
ATOM 1882 N N . VAL A 1 249 ? -28.808 7.622 16.111 1.00 93.31 249 VAL A N 1
ATOM 1883 C CA . VAL A 1 249 ? -29.625 7.207 14.970 1.00 93.31 249 VAL A CA 1
ATOM 1884 C C . VAL A 1 249 ? -31.062 7.016 15.442 1.00 93.31 249 VAL A C 1
ATOM 1886 O O . VAL A 1 249 ? -31.378 6.085 16.174 1.00 93.31 249 VAL A O 1
ATOM 1889 N N . THR A 1 250 ? -31.950 7.912 15.018 1.00 90.62 250 THR A N 1
ATOM 1890 C CA . THR A 1 250 ? -33.381 7.864 15.370 1.00 90.62 250 THR A CA 1
ATOM 1891 C C . THR A 1 250 ? -34.239 7.191 14.301 1.00 90.62 250 THR A C 1
ATOM 1893 O O . THR A 1 250 ? -35.356 6.765 14.584 1.00 90.62 250 THR A O 1
ATOM 1896 N N . ARG A 1 251 ? -33.742 7.116 13.061 1.00 89.56 251 ARG A N 1
ATOM 1897 C CA . ARG A 1 251 ? -34.462 6.600 11.891 1.00 89.56 251 ARG A CA 1
ATOM 1898 C C . ARG A 1 251 ? -33.489 6.235 10.773 1.00 89.56 251 ARG A C 1
ATOM 1900 O O . ARG A 1 251 ? -32.526 6.959 10.539 1.00 89.56 251 ARG A O 1
ATOM 1907 N N . VAL A 1 252 ? -33.826 5.191 10.021 1.00 88.12 252 VAL A N 1
ATOM 1908 C CA . VAL A 1 252 ? -33.234 4.855 8.716 1.00 88.12 252 VAL A CA 1
ATOM 1909 C C . VAL A 1 252 ? -34.333 4.744 7.650 1.00 88.12 252 VAL A C 1
ATOM 1911 O O . VAL A 1 252 ? -35.503 4.589 8.011 1.00 88.12 252 VAL A O 1
ATOM 1914 N N . PRO A 1 253 ? -34.012 4.893 6.351 1.00 90.62 253 PRO A N 1
ATOM 1915 C CA . PRO A 1 253 ? -34.968 4.646 5.274 1.00 90.62 253 PRO A CA 1
ATOM 1916 C C . PRO A 1 253 ? -35.557 3.231 5.329 1.00 90.62 253 PRO A C 1
ATOM 1918 O O . PRO A 1 253 ? -34.911 2.296 5.800 1.00 90.62 253 PRO A O 1
ATOM 1921 N N . GLU A 1 254 ? -36.776 3.072 4.816 1.00 89.25 254 GLU A N 1
ATOM 1922 C CA . GLU A 1 254 ? -37.436 1.767 4.753 1.00 89.25 254 GLU A CA 1
ATOM 1923 C C . GLU A 1 254 ? -36.598 0.764 3.941 1.00 89.25 254 GLU A C 1
ATOM 1925 O O . GLU A 1 254 ? -36.070 1.092 2.876 1.00 89.25 254 GLU A O 1
ATOM 1930 N N . GLY A 1 255 ? -36.449 -0.453 4.471 1.00 86.50 255 GLY A N 1
ATOM 1931 C CA . GLY A 1 255 ? -35.642 -1.511 3.858 1.00 86.50 255 GLY A CA 1
ATOM 1932 C C . GLY A 1 255 ? -34.127 -1.386 4.063 1.00 86.50 255 GLY A C 1
ATOM 1933 O O . GLY A 1 255 ? -33.385 -2.132 3.428 1.00 86.50 255 GLY A O 1
ATOM 1934 N N . GLN A 1 256 ? -33.653 -0.472 4.919 1.00 84.06 256 GLN A N 1
ATOM 1935 C CA . GLN A 1 256 ? -32.238 -0.362 5.287 1.00 84.06 256 GLN A CA 1
ATOM 1936 C C . GLN A 1 256 ? -32.006 -0.697 6.759 1.00 84.06 256 GLN A C 1
ATOM 1938 O O . GLN A 1 256 ? -32.788 -0.305 7.623 1.00 84.06 256 GLN A O 1
ATOM 1943 N N . ASP A 1 257 ? -30.878 -1.347 7.037 1.00 83.50 257 ASP A N 1
ATOM 1944 C CA . ASP A 1 257 ? -30.372 -1.527 8.393 1.00 83.50 257 ASP A CA 1
ATOM 1945 C C . ASP A 1 257 ? -29.396 -0.406 8.751 1.00 83.50 257 ASP A C 1
ATOM 1947 O O . ASP A 1 257 ? -28.558 0.001 7.942 1.00 83.50 257 ASP A O 1
ATOM 1951 N N . ALA A 1 258 ? -29.476 0.083 9.989 1.00 86.31 258 ALA A N 1
ATOM 1952 C CA . ALA A 1 258 ? -28.504 1.033 10.509 1.00 86.31 258 ALA A CA 1
ATOM 1953 C C . ALA A 1 258 ? -27.173 0.309 10.805 1.00 86.31 258 ALA A C 1
ATOM 1955 O O . ALA A 1 258 ? -27.160 -0.602 11.640 1.00 86.31 258 ALA A O 1
ATOM 1956 N N . PRO A 1 259 ? -26.044 0.705 10.187 1.00 87.12 259 PRO A N 1
ATOM 1957 C CA . PRO A 1 259 ? -24.744 0.083 10.457 1.00 87.12 259 PRO A CA 1
ATOM 1958 C C . PRO A 1 259 ? -24.194 0.406 11.860 1.00 87.12 259 PRO A C 1
ATOM 1960 O O . PRO A 1 259 ? -23.296 -0.276 12.349 1.00 87.12 259 PRO A O 1
ATOM 1963 N N . TYR A 1 260 ? -24.730 1.437 12.512 1.00 94.31 260 TYR A N 1
ATOM 1964 C CA . TYR A 1 260 ? -24.407 1.884 13.866 1.00 94.31 260 TYR A CA 1
ATOM 1965 C C . TYR A 1 260 ? -25.647 2.530 14.496 1.00 94.31 260 TYR A C 1
ATOM 1967 O O . TYR A 1 260 ? -26.575 2.920 13.789 1.00 94.31 260 TYR A O 1
ATOM 1975 N N . ASP A 1 261 ? -25.662 2.649 15.821 1.00 96.38 261 ASP A N 1
ATOM 1976 C CA . ASP A 1 261 ? -26.775 3.230 16.585 1.00 96.38 261 ASP A CA 1
ATOM 1977 C C . ASP A 1 261 ? -26.481 4.672 17.035 1.00 96.38 261 ASP A C 1
ATOM 1979 O O . ASP A 1 261 ? -27.397 5.417 17.381 1.00 96.38 261 ASP A O 1
ATOM 1983 N N . GLY A 1 262 ? -25.220 5.110 16.980 1.00 96.06 262 GLY A N 1
ATOM 1984 C CA . GLY A 1 262 ? -24.856 6.509 17.189 1.00 96.06 262 GLY A CA 1
ATOM 1985 C C . GLY A 1 262 ? -23.430 6.845 16.765 1.00 96.06 262 GLY A C 1
ATOM 1986 O O . GLY A 1 262 ? -22.609 5.962 16.504 1.00 96.06 262 GLY A O 1
ATOM 1987 N N . VAL A 1 263 ? -23.151 8.142 16.691 1.00 97.06 263 VAL A N 1
ATOM 1988 C CA . VAL A 1 263 ? -21.862 8.725 16.325 1.00 97.06 263 VAL A CA 1
ATOM 1989 C C . VAL A 1 263 ? -21.488 9.779 17.358 1.00 97.06 263 VAL A C 1
ATOM 1991 O O . VAL A 1 263 ? -22.288 10.652 17.666 1.00 97.06 263 VAL A O 1
ATOM 1994 N N . ALA A 1 264 ? -20.266 9.724 17.872 1.00 96.81 264 ALA A N 1
ATOM 1995 C CA . ALA A 1 264 ? -19.680 10.806 18.646 1.00 96.81 264 ALA A CA 1
ATOM 1996 C C . ALA A 1 264 ? -18.680 11.594 17.803 1.00 96.81 264 ALA A C 1
ATOM 1998 O O . ALA A 1 264 ? -17.840 10.998 17.131 1.00 96.81 264 ALA A O 1
ATOM 1999 N N . THR A 1 265 ? -18.721 12.918 17.902 1.00 96.75 265 THR A N 1
ATOM 2000 C CA . THR A 1 265 ? -17.735 13.828 17.316 1.00 96.75 265 THR A CA 1
ATOM 2001 C C . THR A 1 265 ? -16.966 14.507 18.434 1.00 96.75 265 THR A C 1
ATOM 2003 O O . THR A 1 265 ? -17.533 15.281 19.201 1.00 96.75 265 THR A O 1
ATOM 2006 N N . LEU A 1 266 ? -15.666 14.230 18.523 1.00 96.62 266 LEU A N 1
ATOM 2007 C CA . LEU A 1 266 ? -14.770 14.850 19.495 1.00 96.62 266 LEU A CA 1
ATOM 2008 C C . LEU A 1 266 ? -13.765 15.752 18.780 1.00 96.62 266 LEU A C 1
ATOM 2010 O O . LEU A 1 266 ? -13.279 15.416 17.695 1.00 96.62 266 LEU A O 1
ATOM 2014 N N . THR A 1 267 ? -13.444 16.899 19.380 1.00 95.94 267 THR A N 1
ATOM 2015 C CA . THR A 1 267 ? -12.510 17.871 18.792 1.00 95.94 267 THR A CA 1
ATOM 2016 C C . THR A 1 267 ? -11.449 18.355 19.767 1.00 95.94 267 THR A C 1
ATOM 2018 O O . THR A 1 267 ? -11.771 18.660 20.912 1.00 95.94 267 THR A O 1
ATOM 2021 N N . TRP A 1 268 ? -10.225 18.531 19.268 1.00 94.69 268 TRP A N 1
ATOM 2022 C CA . TRP A 1 268 ? -9.077 19.107 19.973 1.00 94.69 268 TRP A CA 1
ATOM 2023 C C . TRP A 1 268 ? -8.441 20.228 19.147 1.00 94.69 268 TRP A C 1
ATOM 2025 O O . TRP A 1 268 ? -8.587 20.275 17.922 1.00 94.69 268 TRP A O 1
ATOM 2035 N N . GLU A 1 269 ? -7.709 21.122 19.815 1.00 89.88 269 GLU A N 1
ATOM 2036 C CA . GLU A 1 269 ? -6.953 22.186 19.136 1.00 89.88 269 GLU A CA 1
ATOM 2037 C C . GLU A 1 269 ? -5.796 21.652 18.293 1.00 89.88 269 GLU A C 1
ATOM 2039 O O . GLU A 1 269 ? -5.493 22.237 17.256 1.00 89.88 269 GLU A O 1
ATOM 2044 N N . ASP A 1 270 ? -5.160 20.567 18.735 1.00 86.06 270 ASP A N 1
ATOM 2045 C CA . ASP A 1 270 ? -4.002 19.963 18.089 1.00 86.06 270 ASP A CA 1
ATOM 2046 C C . ASP A 1 270 ? -3.857 18.472 18.456 1.00 86.06 270 ASP A C 1
ATOM 2048 O O . ASP A 1 270 ? -4.654 17.892 19.202 1.00 86.06 270 ASP A O 1
ATOM 2052 N N . ARG A 1 271 ? -2.848 17.820 17.864 1.00 83.06 271 ARG A N 1
ATOM 2053 C CA . ARG A 1 271 ? -2.578 16.392 18.086 1.00 83.06 271 ARG A CA 1
ATOM 2054 C C . ARG A 1 271 ? -1.983 16.084 19.448 1.00 83.06 271 ARG A C 1
ATOM 2056 O O . ARG A 1 271 ? -2.161 14.960 19.914 1.00 83.06 271 ARG A O 1
ATOM 2063 N N . ASP A 1 272 ? -1.248 17.020 20.030 1.00 89.75 272 ASP A N 1
ATOM 2064 C CA . ASP A 1 272 ? -0.572 16.783 21.300 1.00 89.75 272 ASP A CA 1
ATOM 2065 C C . ASP A 1 272 ? -1.619 16.710 22.411 1.00 89.75 272 ASP A C 1
ATOM 2067 O O . ASP A 1 272 ? -1.601 15.762 23.194 1.00 89.75 272 ASP A O 1
ATOM 2071 N N . GLY A 1 273 ? -2.616 17.600 22.373 1.00 92.06 273 GLY A N 1
ATOM 2072 C CA . GLY A 1 273 ? -3.784 17.545 23.245 1.00 92.06 273 GLY A CA 1
ATOM 2073 C C . GLY A 1 273 ? -4.592 16.255 23.085 1.00 92.06 273 GLY A C 1
ATOM 2074 O O . GLY A 1 273 ? -4.884 15.587 24.074 1.00 92.06 273 GLY A O 1
ATOM 2075 N N . PHE A 1 274 ? -4.879 15.838 21.845 1.00 93.19 274 PHE A N 1
ATOM 2076 C CA . PHE A 1 274 ? -5.533 14.546 21.591 1.00 93.19 274 PHE A CA 1
ATOM 2077 C C . PHE A 1 274 ? -4.746 13.377 22.199 1.00 93.19 274 PHE A C 1
ATOM 2079 O O . PHE A 1 274 ? -5.310 12.524 22.882 1.00 93.19 274 PHE A O 1
ATOM 2086 N N . LYS A 1 275 ? -3.431 13.322 21.954 1.00 88.69 275 LYS A N 1
ATOM 2087 C CA . LYS A 1 275 ? -2.583 12.232 22.441 1.00 88.69 275 LYS A CA 1
ATOM 2088 C C . LYS A 1 275 ? -2.534 12.205 23.968 1.00 88.69 275 LYS A C 1
ATOM 2090 O O . LYS A 1 275 ? -2.619 11.119 24.536 1.00 88.69 275 LYS A O 1
ATOM 2095 N N . ALA A 1 276 ? -2.418 13.368 24.605 1.00 93.81 276 ALA A N 1
ATOM 2096 C CA . ALA A 1 276 ? -2.431 13.495 26.056 1.00 93.81 276 ALA A CA 1
ATOM 2097 C C . ALA A 1 276 ? -3.747 12.968 26.655 1.00 93.81 276 ALA A C 1
ATOM 2099 O O . ALA A 1 276 ? -3.707 12.118 27.543 1.00 93.81 276 ALA A O 1
ATOM 2100 N N . ASP A 1 277 ? -4.900 13.362 26.105 1.00 96.62 277 ASP A N 1
ATOM 2101 C CA . ASP A 1 277 ? -6.206 12.900 26.592 1.00 96.62 277 ASP A CA 1
ATOM 2102 C C . ASP A 1 277 ? -6.410 11.395 26.395 1.00 96.62 277 ASP A C 1
ATOM 2104 O O . ASP A 1 277 ? -6.888 10.710 27.300 1.00 96.62 277 ASP A O 1
ATOM 2108 N N . MET A 1 278 ? -6.002 10.844 25.248 1.00 90.62 278 MET A N 1
ATOM 2109 C CA . MET A 1 278 ? -6.095 9.400 24.998 1.00 90.62 278 MET A CA 1
ATOM 2110 C C . MET A 1 278 ? -5.212 8.584 25.948 1.00 90.62 278 MET A C 1
ATOM 2112 O O . MET A 1 278 ? -5.589 7.480 26.335 1.00 90.62 278 MET A O 1
ATOM 2116 N N . GLN A 1 279 ? -4.045 9.111 26.325 1.00 91.69 279 GLN A N 1
ATOM 2117 C CA . GLN A 1 279 ? -3.102 8.453 27.238 1.00 91.69 279 GLN A CA 1
ATOM 2118 C C . GLN A 1 279 ? -3.428 8.686 28.722 1.00 91.69 279 GLN A C 1
ATOM 2120 O O . GLN A 1 279 ? -2.780 8.092 29.583 1.00 91.69 279 GLN A O 1
ATOM 2125 N N . SER A 1 280 ? -4.417 9.528 29.027 1.00 94.75 280 SER A N 1
ATOM 2126 C CA . SER A 1 280 ? -4.858 9.805 30.393 1.00 94.75 280 SER A CA 1
ATOM 2127 C C . SER A 1 280 ? -5.630 8.630 31.012 1.00 94.75 280 SER A C 1
ATOM 2129 O O . SER A 1 280 ? -6.179 7.769 30.317 1.00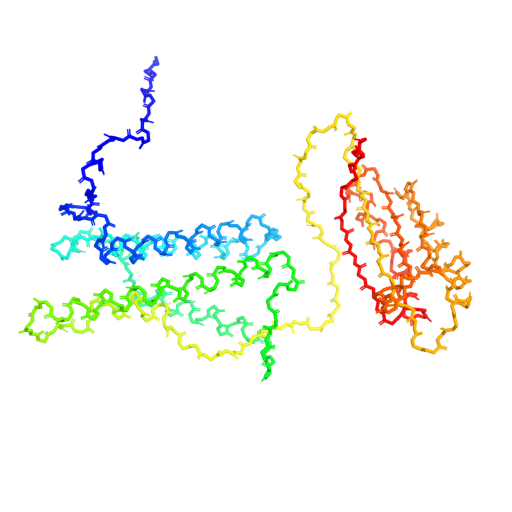 94.75 280 SER A O 1
ATOM 2131 N N . GLU A 1 281 ? -5.756 8.635 32.342 1.00 96.75 281 GLU A N 1
ATOM 2132 C CA . GLU A 1 281 ? -6.624 7.697 33.070 1.00 96.75 281 GLU A CA 1
ATOM 2133 C C . GLU A 1 281 ? -8.086 7.780 32.605 1.00 96.75 281 GLU A C 1
ATOM 2135 O O . GLU A 1 281 ? -8.766 6.760 32.482 1.00 96.75 281 GLU A O 1
ATOM 2140 N N . ALA A 1 282 ? -8.573 8.982 32.277 1.00 95.94 282 ALA A N 1
ATOM 2141 C CA . ALA A 1 282 ? -9.905 9.157 31.709 1.00 95.94 282 ALA A CA 1
ATOM 2142 C C . ALA A 1 282 ? -10.014 8.526 30.312 1.00 95.94 282 ALA A C 1
ATOM 2144 O O . ALA A 1 282 ? -11.040 7.925 29.994 1.00 95.94 282 ALA A O 1
ATOM 2145 N N . GLY A 1 283 ? -8.963 8.625 29.489 1.00 93.50 283 GLY A N 1
ATOM 2146 C CA . GLY A 1 283 ? -8.875 8.002 28.164 1.00 93.50 283 GLY A CA 1
ATOM 2147 C C . GLY A 1 283 ? -9.005 6.485 28.238 1.00 93.50 283 GLY A C 1
ATOM 2148 O O . GLY A 1 283 ? -9.827 5.879 27.540 1.00 93.50 283 GLY A O 1
ATOM 2149 N N . LYS A 1 284 ? -8.266 5.881 29.170 1.00 92.50 284 LYS A N 1
ATOM 2150 C CA . LYS A 1 284 ? -8.362 4.453 29.470 1.00 92.50 284 LYS A CA 1
ATOM 2151 C C . LYS A 1 284 ? -9.752 4.070 29.983 1.00 92.50 284 LYS A C 1
ATOM 2153 O O . LYS A 1 284 ? -10.367 3.165 29.430 1.00 92.50 284 LYS A O 1
ATOM 2158 N N . ARG A 1 285 ? -10.294 4.807 30.961 1.00 96.56 285 ARG A N 1
ATOM 2159 C CA . ARG A 1 285 ? -11.635 4.554 31.517 1.00 96.56 285 ARG A CA 1
ATOM 2160 C C . ARG A 1 285 ? -12.732 4.637 30.456 1.00 96.56 285 ARG A C 1
ATOM 2162 O O . ARG A 1 285 ? -13.639 3.814 30.468 1.00 96.56 285 ARG A O 1
ATOM 2169 N N . ALA A 1 286 ? -12.658 5.612 29.548 1.00 94.06 286 ALA A N 1
ATOM 2170 C CA . ALA A 1 286 ? -13.601 5.731 28.440 1.00 94.06 286 ALA A CA 1
ATOM 2171 C C . ALA A 1 286 ? -13.508 4.507 27.520 1.00 94.06 286 ALA A C 1
ATOM 2173 O O . ALA A 1 286 ? -14.526 3.914 27.187 1.00 94.06 286 ALA A O 1
ATOM 2174 N N . THR A 1 287 ? -12.292 4.089 27.164 1.00 90.56 287 THR A N 1
ATOM 2175 C CA . THR A 1 287 ? -12.075 2.914 26.307 1.00 90.56 287 THR A CA 1
ATOM 2176 C C . THR A 1 287 ? -12.629 1.638 26.945 1.00 90.56 287 THR A C 1
ATOM 2178 O O . THR A 1 287 ? -13.339 0.884 26.284 1.00 90.56 287 THR A O 1
ATOM 2181 N N . ASP A 1 288 ? -12.356 1.422 28.231 1.00 93.12 288 ASP A N 1
ATOM 2182 C CA . ASP A 1 288 ? -12.816 0.239 28.962 1.00 93.12 288 ASP A CA 1
ATOM 2183 C C . ASP A 1 288 ? -14.352 0.217 29.110 1.00 93.12 288 ASP A C 1
ATOM 2185 O O . ASP A 1 288 ? -14.978 -0.839 28.999 1.00 93.12 288 ASP A O 1
ATOM 2189 N N . ASP A 1 289 ? -14.985 1.382 29.298 1.00 96.69 289 ASP A N 1
ATOM 2190 C CA . ASP A 1 289 ? -16.440 1.498 29.463 1.00 96.69 289 ASP A CA 1
ATOM 2191 C C . ASP A 1 289 ? -17.237 1.177 28.183 1.00 96.69 289 ASP A C 1
ATOM 2193 O O . ASP A 1 289 ? -18.412 0.818 28.270 1.00 96.69 289 ASP A O 1
ATOM 2197 N N . LEU A 1 290 ? -16.613 1.207 26.995 1.00 93.69 290 LEU A N 1
ATOM 2198 C CA . LEU A 1 290 ? -17.272 0.817 25.738 1.00 93.69 290 LEU A CA 1
ATOM 2199 C C . LEU A 1 290 ? -17.861 -0.601 25.806 1.00 93.69 290 LEU A C 1
ATOM 2201 O O . LEU A 1 290 ? -18.959 -0.829 25.301 1.00 93.69 290 LEU A O 1
ATOM 2205 N N . ALA A 1 291 ? -17.203 -1.537 26.498 1.00 92.88 291 ALA A N 1
ATOM 2206 C CA . ALA A 1 291 ? -17.672 -2.921 26.637 1.00 92.88 291 ALA A CA 1
ATOM 2207 C C . ALA A 1 291 ? -19.036 -3.055 27.355 1.00 92.88 291 ALA A C 1
ATOM 2209 O O . ALA A 1 291 ? -19.713 -4.090 27.252 1.00 92.88 291 ALA A O 1
ATOM 2210 N N . ASN A 1 292 ? -19.460 -2.015 28.079 1.00 96.12 292 ASN A N 1
ATOM 2211 C CA . ASN A 1 292 ? -20.714 -2.016 28.825 1.00 96.12 292 ASN A CA 1
ATOM 2212 C C . ASN A 1 292 ? -21.938 -1.760 27.935 1.00 96.12 292 ASN A C 1
ATOM 2214 O O . ASN A 1 292 ? -23.016 -2.270 28.244 1.00 96.12 292 ASN A O 1
ATOM 2218 N N . PHE A 1 293 ? -21.785 -1.031 26.824 1.00 96.75 293 PHE A N 1
ATOM 2219 C CA . PHE A 1 293 ? -22.919 -0.586 25.999 1.00 96.75 293 PHE A CA 1
ATOM 2220 C C . PHE A 1 293 ? -22.721 -0.733 24.483 1.00 96.75 293 PHE A C 1
ATOM 2222 O O . PHE A 1 293 ? -23.704 -0.683 23.741 1.00 96.75 293 PHE A O 1
ATOM 2229 N N . ALA A 1 294 ? -21.496 -0.977 24.011 1.00 95.81 294 ALA A N 1
ATOM 2230 C CA . ALA A 1 294 ? -21.182 -1.174 22.601 1.00 95.81 294 ALA A CA 1
ATOM 2231 C C . ALA A 1 294 ? -20.915 -2.654 22.269 1.00 95.81 294 ALA A C 1
ATOM 2233 O O . ALA A 1 294 ? -20.131 -3.317 22.946 1.00 95.81 294 ALA A O 1
ATOM 2234 N N . ALA A 1 295 ? -21.526 -3.166 21.196 1.00 94.06 295 ALA A N 1
ATOM 2235 C CA . ALA A 1 295 ? -21.130 -4.438 20.574 1.00 94.06 295 ALA A CA 1
ATOM 2236 C C . ALA A 1 295 ? -19.911 -4.259 19.659 1.00 94.06 295 ALA A C 1
ATOM 2238 O O . ALA A 1 295 ? -19.074 -5.150 19.535 1.00 94.06 295 ALA A O 1
ATOM 2239 N N . ALA A 1 296 ? -19.823 -3.102 19.006 1.00 89.38 296 ALA A N 1
ATOM 2240 C CA . ALA A 1 296 ? -18.728 -2.732 18.127 1.00 89.38 296 ALA A CA 1
ATOM 2241 C C . ALA A 1 296 ? -18.605 -1.209 18.071 1.00 89.38 296 ALA A C 1
ATOM 2243 O O . ALA A 1 296 ? -19.592 -0.490 18.243 1.00 89.38 296 ALA A O 1
ATOM 2244 N N . PHE A 1 297 ? -17.404 -0.716 17.784 1.00 92.12 297 PHE A N 1
ATOM 2245 C CA . PHE A 1 297 ? -17.195 0.688 17.465 1.00 92.12 297 PHE A CA 1
ATOM 2246 C C . PHE A 1 297 ? -16.092 0.858 16.417 1.00 92.12 297 PHE A C 1
ATOM 2248 O O . PHE A 1 297 ? -15.235 -0.009 16.254 1.00 92.12 297 PHE A O 1
ATOM 2255 N N . GLY A 1 298 ? -16.122 1.979 15.702 1.00 85.00 298 GLY A N 1
ATOM 2256 C CA . GLY A 1 298 ? -15.084 2.397 14.762 1.00 85.00 298 GLY A CA 1
ATOM 2257 C C . GLY A 1 298 ? -14.648 3.828 15.049 1.00 85.00 298 GLY A C 1
ATOM 2258 O O . GLY A 1 298 ? -15.455 4.632 15.502 1.00 85.00 298 GLY A O 1
ATOM 2259 N N . LEU A 1 299 ? -13.381 4.147 14.786 1.00 89.25 299 LEU A N 1
ATOM 2260 C CA . LEU A 1 299 ? -12.803 5.474 15.000 1.00 89.25 299 LEU A CA 1
ATOM 2261 C C . LEU A 1 299 ? -12.233 6.011 13.688 1.00 89.25 299 LEU A C 1
ATOM 2263 O O . LEU A 1 299 ? -11.466 5.325 13.014 1.00 89.25 299 LEU A O 1
ATOM 2267 N N . LEU A 1 300 ? -12.584 7.248 13.342 1.00 85.50 300 LEU A N 1
ATOM 2268 C CA . LEU A 1 300 ? -12.135 7.930 12.132 1.00 85.50 300 LEU A CA 1
ATOM 2269 C C . LEU A 1 300 ? -11.621 9.327 12.475 1.00 85.50 300 LEU A C 1
ATOM 2271 O O . LEU A 1 300 ? -12.337 10.119 13.081 1.00 85.50 300 LEU A O 1
ATOM 2275 N N . PHE A 1 301 ? -10.413 9.667 12.030 1.00 85.06 301 PHE A N 1
ATOM 2276 C CA . PHE A 1 301 ? -9.982 11.063 11.976 1.00 85.06 301 PHE A CA 1
ATOM 2277 C C . PHE A 1 301 ? -10.585 11.707 10.737 1.00 85.06 301 PHE A C 1
ATOM 2279 O O . PHE A 1 301 ? -10.449 11.177 9.633 1.00 85.06 301 PHE A O 1
ATOM 2286 N N . VAL A 1 302 ? -11.251 12.840 10.915 1.00 84.44 302 VAL A N 1
ATOM 2287 C CA . VAL A 1 302 ? -12.001 13.492 9.843 1.00 84.44 302 VAL A CA 1
ATOM 2288 C C . VAL A 1 302 ? -11.587 14.947 9.698 1.00 84.44 302 VAL A C 1
ATOM 2290 O O . VAL A 1 302 ? -11.232 15.617 10.666 1.00 84.44 302 VAL A O 1
ATOM 2293 N N . GLU A 1 303 ? -11.659 15.445 8.469 1.00 83.00 303 GLU A N 1
ATOM 2294 C CA . GLU A 1 303 ? -11.590 16.871 8.173 1.00 83.00 303 GLU A CA 1
ATOM 2295 C C . GLU A 1 303 ? -13.010 17.373 7.915 1.00 83.00 303 GLU A C 1
ATOM 2297 O O . GLU A 1 303 ? -13.785 16.740 7.197 1.00 83.00 303 GLU A O 1
ATOM 2302 N N . HIS A 1 304 ? -13.368 18.505 8.516 1.00 78.88 304 HIS A N 1
ATOM 2303 C CA . HIS A 1 304 ? -14.658 19.127 8.265 1.00 78.88 304 HIS A CA 1
ATOM 2304 C C . HIS A 1 304 ? -14.523 20.202 7.193 1.00 78.88 304 HIS A C 1
ATOM 2306 O O . HIS A 1 304 ? -13.894 21.234 7.419 1.00 78.88 304 HIS A O 1
ATOM 2312 N N . ALA A 1 305 ? -15.169 19.970 6.055 1.00 78.19 305 ALA A N 1
ATOM 2313 C CA . ALA A 1 305 ? -15.338 20.957 5.005 1.00 78.19 305 ALA A CA 1
ATOM 2314 C C . ALA A 1 305 ? -16.828 21.276 4.851 1.00 78.19 305 ALA A C 1
ATOM 2316 O O . ALA A 1 305 ? -17.637 20.387 4.587 1.00 78.19 305 ALA A O 1
ATOM 2317 N N . ALA A 1 306 ? -17.190 22.549 5.005 1.00 78.12 306 ALA A N 1
ATOM 2318 C CA . ALA A 1 306 ? -18.527 23.029 4.684 1.00 78.12 306 ALA A CA 1
ATOM 2319 C C . ALA A 1 306 ? -18.564 23.440 3.205 1.00 78.12 306 ALA A C 1
ATOM 2321 O O . ALA A 1 306 ? -17.917 24.412 2.812 1.00 78.12 306 ALA A O 1
ATOM 2322 N N . VAL A 1 307 ? -19.314 22.700 2.390 1.00 69.75 307 VAL A N 1
ATOM 2323 C CA . VAL A 1 307 ? -19.609 23.062 0.997 1.00 69.75 307 VAL A CA 1
ATOM 2324 C C . VAL A 1 307 ? -21.002 23.685 0.985 1.00 69.75 307 VAL A C 1
ATOM 2326 O O . VAL A 1 307 ? -21.946 23.065 1.469 1.00 69.75 307 VAL A O 1
ATOM 2329 N N . LYS A 1 308 ? -21.096 24.936 0.525 1.00 61.41 308 LYS A N 1
ATOM 2330 C CA . LYS A 1 308 ? -22.367 25.662 0.393 1.00 61.41 308 LYS A CA 1
ATOM 2331 C C . LYS A 1 308 ? -23.083 25.285 -0.893 1.00 61.41 308 LYS A C 1
ATOM 2333 O O . LYS A 1 308 ? -22.371 25.104 -1.905 1.00 61.41 308 LYS A O 1
#

Secondary structure (DSSP, 8-state):
---PPP--S---TTTTSEEEPBTS-EEETTSHHHHHHHHHHHHHHHHHHHHHHSPSSHHHHHHHHHHHHHHHHHHHHTB-GGGGGG--BTTTB--HHHHHHHHHHHHHHHHHSPPPSSPPPS-SSHHHHHHHHHHHHHHHHHHHHHHHHHHHHHSS-S---TTTTHHHHHHH-S----------S--------------SS---EEEEEEEEEPTT--HHHHHHHIIIIIHHHHHHH-SSEEEEEEEE-----TT---S-SEEEEEEESSHHHHHHHHHSHHHHHHHHHHHHHEEEEEEEEE------

pLDDT: mean 81.05, std 21.25, range [26.83, 98.25]